Protein AF-A0A651DFU2-F1 (afdb_monomer_lite)

Radius of gyration: 32.86 Å; chains: 1; bounding box: 68×58×76 Å

pLDDT: mean 76.58, std 14.88, range [43.12, 97.56]

Structure (mmCIF, N/CA/C/O backbone):
data_AF-A0A651DFU2-F1
#
_entry.id   AF-A0A651DFU2-F1
#
loop_
_atom_site.group_PDB
_atom_site.id
_atom_site.type_symbol
_atom_site.label_atom_id
_atom_site.label_alt_id
_atom_site.label_comp_id
_atom_site.label_asym_id
_atom_site.label_entity_id
_atom_site.label_seq_id
_atom_site.pdbx_PDB_ins_code
_atom_site.Cartn_x
_atom_site.Cartn_y
_atom_site.Cartn_z
_atom_site.occupancy
_atom_site.B_iso_or_equiv
_atom_site.auth_seq_id
_atom_site.auth_comp_id
_atom_site.auth_asym_id
_atom_site.auth_atom_id
_atom_site.pdbx_PDB_model_num
ATOM 1 N N . MET A 1 1 ? 4.996 -18.794 26.434 1.00 46.44 1 MET A N 1
ATOM 2 C CA . MET A 1 1 ? 5.622 -19.303 25.197 1.00 46.44 1 MET A CA 1
ATOM 3 C C . MET A 1 1 ? 7.107 -19.010 25.258 1.00 46.44 1 MET A C 1
ATOM 5 O O . MET A 1 1 ? 7.533 -17.907 24.937 1.00 46.44 1 MET A O 1
ATOM 9 N N . THR A 1 2 ? 7.858 -19.960 25.799 1.00 44.72 2 THR A N 1
ATOM 10 C CA . THR A 1 2 ? 9.319 -20.012 25.723 1.00 44.72 2 THR A CA 1
ATOM 11 C C . THR A 1 2 ? 9.683 -20.426 24.302 1.00 44.72 2 THR A C 1
ATOM 13 O O . THR A 1 2 ? 9.166 -21.440 23.844 1.00 44.72 2 THR A O 1
ATOM 16 N N . MET A 1 3 ? 10.495 -19.633 23.597 1.00 50.22 3 MET A N 1
ATOM 17 C CA . MET A 1 3 ? 11.076 -20.053 22.317 1.00 50.22 3 MET A CA 1
ATOM 18 C C . MET A 1 3 ? 11.888 -21.324 22.579 1.00 50.22 3 MET A C 1
ATOM 20 O O . MET A 1 3 ? 12.853 -21.288 23.342 1.00 50.22 3 MET A O 1
ATOM 24 N N . ASP A 1 4 ? 11.444 -22.443 22.012 1.00 48.28 4 ASP A N 1
ATOM 25 C CA . ASP A 1 4 ? 12.241 -23.666 21.933 1.00 48.28 4 ASP A CA 1
ATOM 26 C C . ASP A 1 4 ? 13.518 -23.328 21.136 1.00 48.28 4 ASP A C 1
ATOM 28 O O . ASP A 1 4 ? 13.441 -22.498 20.220 1.00 48.28 4 ASP A O 1
ATOM 32 N N . PRO A 1 5 ? 14.705 -23.882 21.452 1.00 57.56 5 PRO A N 1
ATOM 33 C CA . PRO A 1 5 ? 15.957 -23.518 20.804 1.00 57.56 5 PRO A CA 1
ATOM 34 C C . PRO A 1 5 ? 16.058 -24.225 19.448 1.00 57.56 5 PRO A C 1
ATOM 36 O O . PRO A 1 5 ? 16.998 -24.967 19.163 1.00 57.56 5 PRO A O 1
ATOM 39 N N . SER A 1 6 ? 15.061 -24.002 18.600 1.00 65.56 6 SER A N 1
ATOM 40 C CA . SER A 1 6 ? 15.164 -24.272 17.183 1.00 65.56 6 SER A CA 1
ATOM 41 C C . SER A 1 6 ? 16.229 -23.333 16.605 1.00 65.56 6 SER A C 1
ATOM 43 O O . SER A 1 6 ? 16.250 -22.144 16.927 1.00 65.56 6 SER A O 1
ATOM 45 N N . PRO A 1 7 ? 17.133 -23.823 15.739 1.00 86.50 7 PRO A N 1
ATOM 46 C CA . PRO A 1 7 ? 18.213 -23.016 15.161 1.00 86.50 7 PRO A CA 1
ATOM 47 C C . PRO A 1 7 ? 17.717 -21.915 14.203 1.00 86.50 7 PRO A C 1
ATOM 49 O O . PRO A 1 7 ? 18.523 -21.157 13.661 1.00 86.50 7 PRO A O 1
ATOM 52 N N . HIS A 1 8 ? 16.406 -21.837 13.973 1.00 93.56 8 HIS A N 1
ATOM 53 C CA . HIS A 1 8 ? 15.733 -20.917 13.069 1.00 93.56 8 HIS A CA 1
ATOM 54 C C . HIS A 1 8 ? 14.471 -20.366 13.733 1.00 93.56 8 HIS A C 1
ATOM 56 O O . HIS A 1 8 ? 13.902 -21.004 14.620 1.00 93.56 8 HIS A O 1
ATOM 62 N N . LEU A 1 9 ? 14.033 -19.194 13.277 1.00 95.12 9 LEU A N 1
ATOM 63 C CA . LEU A 1 9 ? 12.737 -18.642 13.655 1.00 95.12 9 LEU A CA 1
ATOM 64 C C . LEU A 1 9 ? 11.616 -19.499 13.056 1.00 95.12 9 LEU A C 1
ATOM 66 O O . LEU A 1 9 ? 11.743 -20.006 11.943 1.00 95.12 9 LEU A O 1
ATOM 70 N N . GLU A 1 10 ? 10.525 -19.656 13.800 1.00 94.44 10 GLU A N 1
ATOM 71 C CA . GLU A 1 10 ? 9.305 -20.267 13.277 1.00 94.44 10 GLU A CA 1
ATOM 72 C C . GLU A 1 10 ? 8.684 -19.365 12.200 1.00 94.44 10 GLU A C 1
ATOM 74 O O . GLU A 1 10 ? 8.762 -18.136 12.293 1.00 94.44 10 GLU A O 1
ATOM 79 N N . SER A 1 11 ? 8.045 -19.971 11.194 1.00 92.81 11 SER A N 1
ATOM 80 C CA . SER A 1 11 ? 7.399 -19.243 10.090 1.00 92.81 11 SER A CA 1
ATOM 81 C C . SER A 1 11 ? 6.390 -18.211 10.599 1.00 92.81 11 SER A C 1
ATOM 83 O O . SER A 1 11 ? 6.375 -17.086 10.111 1.00 92.81 11 SER A O 1
ATOM 85 N N . ASP A 1 12 ? 5.613 -18.549 11.630 1.00 94.38 12 ASP A N 1
ATOM 86 C CA . ASP A 1 12 ? 4.613 -17.656 12.229 1.00 94.38 12 ASP A CA 1
ATOM 87 C C . ASP A 1 12 ? 5.257 -16.388 12.819 1.00 94.38 12 ASP A C 1
ATOM 89 O O . ASP A 1 12 ? 4.693 -15.299 12.749 1.00 94.38 12 ASP A O 1
ATOM 93 N N . VAL A 1 13 ? 6.478 -16.498 13.359 1.00 95.75 13 VAL A N 1
ATOM 94 C CA . VAL A 1 13 ? 7.231 -15.347 13.881 1.00 95.75 13 VAL A CA 1
ATOM 95 C C . VAL A 1 13 ? 7.755 -14.476 12.740 1.00 95.75 13 VAL A C 1
ATOM 97 O O . VAL A 1 13 ? 7.763 -13.254 12.871 1.00 95.75 13 VAL A O 1
ATOM 100 N N . LEU A 1 14 ? 8.188 -15.078 11.627 1.00 95.19 14 LEU A N 1
ATOM 101 C CA . LEU A 1 14 ? 8.609 -14.340 10.431 1.00 95.19 14 LEU A CA 1
ATOM 102 C C . LEU A 1 14 ? 7.431 -13.618 9.767 1.00 95.19 14 LEU A C 1
ATOM 104 O O . LEU A 1 14 ? 7.579 -12.464 9.373 1.00 95.19 14 LEU A O 1
ATOM 108 N N . GLN A 1 15 ? 6.264 -14.260 9.701 1.00 94.06 15 GLN A N 1
ATOM 109 C CA . GLN A 1 15 ? 5.039 -13.652 9.188 1.00 94.06 15 GLN A CA 1
ATOM 110 C C . GLN A 1 15 ? 4.581 -12.490 10.080 1.00 94.06 15 GLN A C 1
ATOM 112 O O . GLN A 1 15 ? 4.446 -11.372 9.590 1.00 94.06 15 GLN A O 1
ATOM 117 N N . ALA A 1 16 ? 4.470 -12.701 11.396 1.00 94.56 16 ALA A N 1
ATOM 118 C CA . ALA A 1 16 ? 4.101 -11.635 12.330 1.00 94.56 16 ALA A CA 1
ATOM 119 C C . ALA A 1 16 ? 5.114 -10.472 12.331 1.00 94.56 16 ALA A C 1
ATOM 121 O O . ALA A 1 16 ? 4.755 -9.321 12.584 1.00 94.56 16 ALA A O 1
ATOM 122 N N . LEU A 1 17 ? 6.398 -10.749 12.054 1.00 95.94 17 LEU A N 1
ATOM 123 C CA . LEU A 1 17 ? 7.416 -9.714 11.857 1.00 95.94 17 LEU A CA 1
ATOM 124 C C . LEU A 1 17 ? 7.174 -8.911 10.569 1.00 95.94 17 LEU A C 1
ATOM 126 O O . LEU A 1 17 ? 7.392 -7.701 10.578 1.00 95.94 17 LEU A O 1
ATOM 130 N N . ALA A 1 18 ? 6.755 -9.569 9.484 1.00 93.06 18 ALA A N 1
ATOM 131 C CA . ALA A 1 18 ? 6.432 -8.932 8.207 1.00 93.06 18 ALA A CA 1
ATOM 132 C C . ALA A 1 18 ? 5.194 -8.033 8.303 1.00 93.06 18 ALA A C 1
ATOM 134 O O . ALA A 1 18 ? 5.209 -6.921 7.784 1.00 93.06 18 ALA A O 1
ATOM 135 N N . GLU A 1 19 ? 4.168 -8.494 9.016 1.00 93.06 19 GLU A N 1
ATOM 136 C CA . GLU A 1 19 ? 2.898 -7.785 9.220 1.00 93.06 19 GLU A CA 1
ATOM 137 C C . GLU A 1 19 ? 3.003 -6.672 10.282 1.00 93.06 19 GLU A C 1
ATOM 139 O O . GLU A 1 19 ? 2.114 -5.834 10.407 1.00 93.06 19 GLU A O 1
ATOM 144 N N . GLY A 1 20 ? 4.104 -6.623 11.043 1.00 93.88 20 GLY A N 1
ATOM 145 C CA . GLY A 1 20 ? 4.311 -5.628 12.100 1.00 93.88 20 GLY A CA 1
ATOM 146 C C . GLY A 1 20 ? 3.516 -5.901 13.383 1.00 93.88 20 GLY A C 1
ATOM 147 O O . GLY A 1 20 ? 3.350 -5.002 14.205 1.00 93.88 20 GLY A O 1
ATOM 148 N N . GLU A 1 21 ? 3.051 -7.136 13.584 1.00 96.25 21 GLU A N 1
ATOM 149 C CA . GLU A 1 21 ? 2.216 -7.542 14.725 1.00 96.25 21 GLU A CA 1
ATOM 150 C C . GLU A 1 21 ? 3.029 -7.983 15.957 1.00 96.25 21 GLU A C 1
ATOM 152 O O . GLU A 1 21 ? 2.488 -8.204 17.046 1.00 96.25 21 GLU A O 1
ATOM 157 N N . LEU A 1 22 ? 4.354 -8.113 15.825 1.00 95.44 22 LEU A N 1
ATOM 158 C CA . LEU A 1 22 ? 5.214 -8.473 16.951 1.00 95.44 22 LEU A CA 1
ATOM 159 C C . LEU A 1 22 ? 5.322 -7.343 17.983 1.00 95.44 22 LEU A C 1
ATOM 161 O O . LEU A 1 22 ? 5.475 -6.166 17.667 1.00 95.44 22 LEU A O 1
ATOM 165 N N . SER A 1 23 ? 5.363 -7.720 19.265 1.00 96.00 23 SER A N 1
ATOM 166 C CA . SER A 1 23 ? 5.747 -6.780 20.319 1.00 96.00 23 SER A CA 1
ATOM 167 C C . SER A 1 23 ? 7.181 -6.284 20.100 1.00 96.00 23 SER A C 1
ATOM 169 O O . SER A 1 23 ? 8.043 -7.043 19.655 1.00 96.00 23 SER A O 1
ATOM 171 N N . ARG A 1 24 ? 7.472 -5.034 20.490 1.00 95.75 24 ARG A N 1
ATOM 172 C CA . ARG A 1 24 ? 8.788 -4.391 20.276 1.00 95.75 24 ARG A CA 1
ATOM 173 C C . ARG A 1 24 ? 9.981 -5.243 20.716 1.00 95.75 24 ARG A C 1
ATOM 175 O O . ARG A 1 24 ? 11.024 -5.235 20.070 1.00 95.75 24 ARG A O 1
ATOM 182 N N . GLU A 1 25 ? 9.838 -5.975 21.820 1.00 95.94 25 GLU A N 1
ATOM 183 C CA . GLU A 1 25 ? 10.911 -6.840 22.318 1.00 95.94 25 GLU A CA 1
ATOM 184 C C . GLU A 1 25 ? 11.111 -8.085 21.443 1.00 95.94 25 GLU A C 1
ATOM 186 O O . GLU A 1 25 ? 12.246 -8.450 21.139 1.00 95.94 25 GLU A O 1
ATOM 191 N N . ARG A 1 26 ? 10.025 -8.709 20.973 1.00 95.12 26 ARG A N 1
ATOM 192 C CA . ARG A 1 26 ? 10.099 -9.854 20.055 1.00 95.12 26 ARG A CA 1
ATOM 193 C C . ARG A 1 26 ? 10.625 -9.453 18.684 1.00 95.12 26 ARG A C 1
ATOM 195 O O . ARG A 1 26 ? 11.458 -10.162 18.132 1.00 95.12 26 ARG A O 1
ATOM 202 N N . GLU A 1 27 ? 10.192 -8.307 18.174 1.00 97.56 27 GLU A N 1
ATOM 203 C CA . GLU A 1 27 ? 10.682 -7.723 16.924 1.00 97.56 27 GLU A CA 1
ATOM 204 C C . GLU A 1 27 ? 12.201 -7.490 16.977 1.00 97.56 27 GLU A C 1
ATOM 206 O O . GLU A 1 27 ? 12.927 -7.886 16.064 1.00 97.56 27 GLU A O 1
ATOM 211 N N . ARG A 1 28 ? 12.707 -6.911 18.078 1.00 97.56 28 ARG A N 1
ATOM 212 C CA . ARG A 1 28 ? 14.144 -6.680 18.296 1.00 97.56 28 ARG A CA 1
ATOM 213 C C . ARG A 1 28 ? 14.945 -7.983 18.283 1.00 97.56 28 ARG A C 1
ATOM 215 O O . ARG A 1 28 ? 15.991 -8.041 17.640 1.00 97.56 28 ARG A O 1
ATOM 222 N N . LEU A 1 29 ? 14.463 -9.016 18.976 1.00 95.94 29 LEU A N 1
ATOM 223 C CA . LEU A 1 29 ? 15.116 -10.328 19.021 1.00 95.94 29 LEU A CA 1
ATOM 224 C C . LEU A 1 29 ? 15.089 -11.032 17.659 1.00 95.94 29 LEU A C 1
ATOM 226 O O . LEU A 1 29 ? 16.108 -11.573 17.232 1.00 95.94 29 LEU A O 1
ATOM 230 N N . ALA A 1 30 ? 13.957 -10.985 16.954 1.00 96.56 30 ALA A N 1
ATOM 231 C CA . ALA A 1 30 ? 13.830 -11.564 15.622 1.00 96.56 30 ALA A CA 1
ATOM 232 C C . ALA A 1 30 ? 14.775 -10.876 14.623 1.00 96.56 30 ALA A C 1
ATOM 234 O O . ALA A 1 30 ? 15.496 -11.559 13.899 1.00 96.56 30 ALA A O 1
ATOM 235 N N . ARG A 1 31 ? 14.859 -9.537 14.639 1.00 97.38 31 ARG A N 1
ATOM 236 C CA . ARG A 1 31 ? 15.811 -8.783 13.804 1.00 97.38 31 ARG A CA 1
ATOM 237 C C . ARG A 1 31 ? 17.266 -9.126 14.112 1.00 97.38 31 ARG A C 1
ATOM 239 O O . ARG A 1 31 ? 18.016 -9.388 13.179 1.00 97.38 31 ARG A O 1
ATOM 246 N N . ALA A 1 32 ? 17.639 -9.211 15.391 1.00 96.81 32 ALA A N 1
ATOM 247 C CA . ALA A 1 32 ? 18.988 -9.625 15.780 1.00 96.81 32 ALA A CA 1
ATOM 248 C C . ALA A 1 32 ? 19.333 -11.028 15.243 1.00 96.81 32 ALA A C 1
ATOM 250 O O . ALA A 1 32 ? 20.426 -11.246 14.732 1.00 96.81 32 ALA A O 1
ATOM 251 N N . HIS A 1 33 ? 18.381 -11.966 15.270 1.00 96.19 33 HIS A N 1
ATOM 252 C CA . HIS A 1 33 ? 18.579 -13.284 14.666 1.00 96.19 33 HIS A CA 1
ATOM 253 C C . HIS A 1 33 ? 18.709 -13.222 13.133 1.00 96.19 33 HIS A C 1
ATOM 255 O O . HIS A 1 33 ? 19.539 -13.929 12.559 1.00 96.19 33 HIS A O 1
ATOM 261 N N . LEU A 1 34 ? 17.920 -12.387 12.445 1.00 96.75 34 LEU A N 1
ATOM 262 C CA . LEU A 1 34 ? 18.015 -12.210 10.987 1.00 96.75 34 LEU A CA 1
ATOM 263 C C . LEU A 1 34 ? 19.385 -11.670 10.549 1.00 96.75 34 LEU A C 1
ATOM 265 O O . LEU A 1 34 ? 19.864 -12.039 9.469 1.00 96.75 34 LEU A O 1
ATOM 269 N N . ASP A 1 35 ? 20.035 -10.859 11.387 1.00 97.25 35 ASP A N 1
ATOM 270 C CA . ASP A 1 35 ? 21.388 -10.341 11.152 1.00 97.25 35 ASP A CA 1
ATOM 271 C C . ASP A 1 35 ? 22.463 -11.439 11.177 1.00 97.25 35 ASP A C 1
ATOM 273 O O . ASP A 1 35 ? 23.466 -11.329 10.465 1.00 97.25 35 ASP A O 1
ATOM 277 N N . GLU A 1 36 ? 22.217 -12.540 11.887 1.00 96.62 36 GLU A N 1
ATOM 278 C CA . GLU A 1 36 ? 23.150 -13.665 12.024 1.00 96.62 36 GLU A CA 1
ATOM 279 C C . GLU A 1 36 ? 22.786 -14.864 11.128 1.00 96.62 36 GLU A C 1
ATOM 281 O O . GLU A 1 36 ? 23.667 -15.586 10.658 1.00 96.62 36 GLU A O 1
ATOM 286 N N . CYS A 1 37 ? 21.497 -15.076 10.834 1.00 97.12 37 CYS A N 1
ATOM 287 C CA . CYS A 1 37 ? 21.015 -16.257 10.118 1.00 97.12 37 CYS A CA 1
ATOM 288 C C . CYS A 1 37 ? 20.616 -15.959 8.661 1.00 97.12 37 CYS A C 1
ATOM 290 O O . CYS A 1 37 ? 19.536 -15.435 8.376 1.00 97.12 37 CYS A O 1
ATOM 292 N N . ALA A 1 38 ? 21.456 -16.375 7.705 1.00 94.62 38 ALA A N 1
ATOM 293 C CA . ALA A 1 38 ? 21.209 -16.176 6.271 1.00 94.62 38 ALA A CA 1
ATOM 294 C C . ALA A 1 38 ? 19.927 -16.864 5.756 1.00 94.62 38 ALA A C 1
ATOM 296 O O . ALA A 1 38 ? 19.246 -16.319 4.889 1.00 94.62 38 ALA A O 1
ATOM 297 N N . ARG A 1 39 ? 19.569 -18.036 6.303 1.00 94.69 39 ARG A N 1
ATOM 298 C CA . ARG A 1 39 ? 18.362 -18.781 5.905 1.00 94.69 39 ARG A CA 1
ATOM 299 C C . ARG A 1 39 ? 17.087 -18.028 6.288 1.00 94.69 39 ARG A C 1
ATOM 301 O O . ARG A 1 39 ? 16.275 -17.742 5.412 1.00 94.69 39 ARG A O 1
ATOM 308 N N . CYS A 1 40 ? 16.954 -17.644 7.558 1.00 97.19 40 CYS A N 1
ATOM 309 C CA . CYS A 1 40 ? 15.806 -16.867 8.032 1.00 97.19 40 CYS A CA 1
ATOM 310 C C . CYS A 1 40 ? 15.692 -15.532 7.278 1.00 97.19 40 CYS A C 1
ATOM 312 O O . CYS A 1 40 ? 14.593 -15.091 6.963 1.00 97.19 40 CYS A O 1
ATOM 314 N N . ARG A 1 41 ? 16.826 -14.920 6.903 1.00 97.31 41 ARG A N 1
ATOM 315 C CA . ARG A 1 41 ? 16.846 -13.710 6.069 1.00 97.31 41 ARG A CA 1
ATOM 316 C C . ARG A 1 41 ? 16.292 -13.940 4.665 1.00 97.31 41 ARG A C 1
ATOM 318 O O . ARG A 1 41 ? 15.521 -13.112 4.194 1.00 97.31 41 ARG A O 1
ATOM 325 N N . SER A 1 42 ? 16.661 -15.038 4.003 1.00 93.75 42 SER A N 1
ATOM 326 C CA . SER A 1 42 ? 16.097 -15.370 2.686 1.00 93.75 42 SER A CA 1
ATOM 327 C C . SER A 1 42 ? 14.595 -15.648 2.747 1.00 93.75 42 SER A C 1
ATOM 329 O O . SER A 1 42 ? 13.860 -15.236 1.858 1.00 93.75 42 SER A O 1
ATOM 331 N N . GLU A 1 43 ? 14.131 -16.287 3.820 1.00 96.38 43 GLU A N 1
ATOM 332 C CA . GLU A 1 43 ? 12.709 -16.555 4.034 1.00 96.38 43 GLU A CA 1
ATOM 333 C C . GLU A 1 43 ? 11.931 -15.256 4.280 1.00 96.38 43 GLU A C 1
ATOM 335 O O . GLU A 1 43 ? 10.926 -15.005 3.622 1.00 96.38 43 GLU A O 1
ATOM 340 N N . MET A 1 44 ? 12.467 -14.364 5.119 1.00 96.88 44 MET A N 1
ATOM 341 C CA . MET A 1 44 ? 11.921 -13.024 5.346 1.00 96.88 44 MET A CA 1
ATOM 342 C C . MET A 1 44 ? 11.853 -12.183 4.060 1.00 96.88 44 MET A C 1
ATOM 344 O O . MET A 1 44 ? 10.881 -11.467 3.838 1.00 96.88 44 MET A O 1
ATOM 348 N N . GLN A 1 45 ? 12.865 -12.273 3.189 1.00 93.12 45 GLN A N 1
ATOM 349 C CA . GLN A 1 45 ? 12.839 -11.623 1.872 1.00 93.12 45 GLN A CA 1
ATOM 350 C C . GLN A 1 45 ? 11.745 -12.199 0.965 1.00 93.12 45 GLN A C 1
ATOM 352 O O . GLN A 1 45 ? 11.132 -11.445 0.214 1.00 93.12 45 GLN A O 1
ATOM 357 N N . GLY A 1 46 ? 11.484 -13.507 1.047 1.00 89.38 46 GLY A N 1
ATOM 358 C CA . GLY A 1 46 ? 10.373 -14.153 0.348 1.00 89.38 46 GLY A CA 1
ATOM 359 C C . GLY A 1 46 ? 9.017 -13.614 0.802 1.00 89.38 46 GLY A C 1
ATOM 360 O O . GLY A 1 46 ? 8.206 -13.235 -0.040 1.00 89.38 46 GLY A O 1
ATOM 361 N N . TRP A 1 47 ? 8.807 -13.493 2.116 1.00 90.56 47 TRP A N 1
ATOM 362 C CA . TRP A 1 47 ? 7.607 -12.865 2.677 1.00 90.56 47 TRP A CA 1
ATOM 363 C C . TRP A 1 47 ? 7.465 -11.404 2.244 1.00 90.56 47 TRP A C 1
ATOM 365 O O . TRP A 1 47 ? 6.403 -11.011 1.776 1.00 90.56 47 TRP A O 1
ATOM 375 N N . ALA A 1 48 ? 8.538 -10.611 2.326 1.00 88.50 48 ALA A N 1
ATOM 376 C CA . ALA A 1 48 ? 8.517 -9.210 1.902 1.00 88.50 48 ALA A CA 1
ATOM 377 C C . ALA A 1 48 ? 8.153 -9.047 0.414 1.00 88.50 48 ALA A C 1
ATOM 379 O O . ALA A 1 48 ? 7.392 -8.147 0.067 1.00 88.50 48 ALA A O 1
AT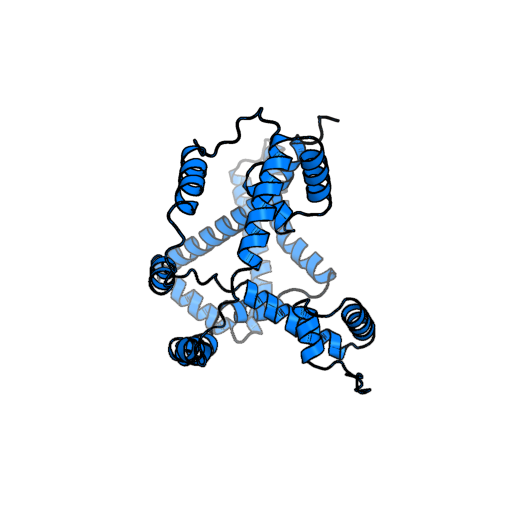OM 380 N N . LEU A 1 49 ? 8.659 -9.930 -0.456 1.00 89.12 49 LEU A N 1
ATOM 381 C CA . LEU A 1 49 ? 8.294 -9.940 -1.873 1.00 89.12 49 LEU A CA 1
ATOM 382 C C . LEU A 1 49 ? 6.812 -10.289 -2.066 1.00 89.12 49 LEU A C 1
ATOM 384 O O . LEU A 1 49 ? 6.117 -9.570 -2.777 1.00 89.12 49 LEU A O 1
ATOM 388 N N . LEU A 1 50 ? 6.319 -11.338 -1.399 1.00 89.81 50 LEU A N 1
ATOM 389 C CA . LEU A 1 50 ? 4.908 -11.727 -1.462 1.00 89.81 50 LEU A CA 1
ATOM 390 C C . LEU A 1 50 ? 3.990 -10.568 -1.052 1.00 89.81 50 LEU A C 1
ATOM 392 O O . LEU A 1 50 ? 3.048 -10.258 -1.772 1.00 89.81 50 LEU A O 1
ATOM 396 N N . PHE A 1 51 ? 4.274 -9.903 0.071 1.00 86.56 51 PHE A N 1
ATOM 397 C CA . PHE A 1 51 ? 3.475 -8.760 0.517 1.00 86.56 51 PHE A CA 1
ATOM 398 C C . PHE A 1 51 ? 3.534 -7.590 -0.469 1.00 86.56 51 PHE A C 1
ATOM 400 O O . PHE A 1 51 ? 2.496 -6.998 -0.743 1.00 86.56 51 PHE A O 1
ATOM 407 N N . SER A 1 52 ? 4.692 -7.314 -1.081 1.00 85.12 52 SER A N 1
ATOM 408 C CA . SER A 1 52 ? 4.775 -6.291 -2.132 1.00 85.12 52 SER A CA 1
ATOM 409 C C . SER A 1 52 ? 3.936 -6.636 -3.369 1.00 85.12 52 SER A C 1
ATOM 411 O O . SER A 1 52 ? 3.281 -5.762 -3.924 1.00 85.12 52 SER A O 1
ATOM 413 N N . GLU A 1 53 ? 3.880 -7.912 -3.767 1.00 88.50 53 GLU A N 1
ATOM 414 C CA . GLU A 1 53 ? 3.024 -8.358 -4.875 1.00 88.50 53 GLU A CA 1
ATOM 415 C C . GLU A 1 53 ? 1.534 -8.284 -4.506 1.00 88.50 53 GLU A C 1
ATOM 417 O O . GLU A 1 53 ? 0.704 -7.953 -5.352 1.00 88.50 53 GLU A O 1
ATOM 422 N N . LEU A 1 54 ? 1.185 -8.553 -3.243 1.00 88.06 54 LEU A N 1
ATOM 423 C CA . LEU A 1 54 ? -0.180 -8.398 -2.737 1.00 88.06 54 LEU A CA 1
ATOM 424 C C . LEU A 1 54 ? -0.615 -6.926 -2.689 1.00 88.06 54 LEU A C 1
ATOM 426 O O . LEU A 1 54 ? -1.760 -6.640 -3.025 1.00 88.06 54 LEU A O 1
ATOM 430 N N . GLU A 1 55 ? 0.274 -6.002 -2.320 1.00 84.06 55 GLU A N 1
ATOM 431 C CA . GLU A 1 55 ? 0.017 -4.552 -2.369 1.00 84.06 55 GLU A CA 1
ATOM 432 C C . GLU A 1 55 ? -0.154 -4.031 -3.806 1.00 84.06 55 GLU A C 1
ATOM 434 O O . GLU A 1 55 ? -0.869 -3.056 -4.033 1.00 84.06 55 GLU A O 1
ATOM 439 N N . GLU A 1 56 ? 0.471 -4.683 -4.792 1.00 82.19 56 GLU A N 1
ATOM 440 C CA . GLU A 1 56 ? 0.298 -4.362 -6.215 1.00 82.19 56 GLU A CA 1
ATOM 441 C C . GLU A 1 56 ? -1.016 -4.897 -6.809 1.00 82.19 56 GLU A C 1
ATOM 443 O O . GLU A 1 56 ? -1.408 -4.480 -7.909 1.00 82.19 56 GLU A O 1
ATOM 448 N N . LEU A 1 57 ? -1.719 -5.805 -6.117 1.00 87.31 57 LEU A N 1
ATOM 449 C CA . LEU A 1 57 ? -3.017 -6.283 -6.584 1.00 87.31 57 LEU A CA 1
ATOM 450 C C . LEU A 1 57 ? -3.993 -5.112 -6.680 1.00 87.31 57 LEU A C 1
ATOM 452 O O . LEU A 1 57 ? -4.123 -4.287 -5.781 1.00 87.31 57 LEU A O 1
ATOM 456 N N . GLN A 1 58 ? -4.709 -5.050 -7.803 1.00 77.50 58 GLN A N 1
ATOM 457 C CA . GLN A 1 58 ? -5.690 -4.003 -8.040 1.00 77.50 58 GLN A CA 1
ATOM 458 C C . GLN A 1 58 ? -6.724 -3.989 -6.910 1.00 77.50 58 GLN A C 1
ATOM 460 O O . GLN A 1 58 ? -7.428 -4.983 -6.717 1.00 77.50 58 GLN A O 1
ATOM 465 N N . ASP A 1 59 ? -6.848 -2.844 -6.231 1.00 74.69 59 ASP A N 1
ATOM 466 C CA . ASP A 1 59 ? -7.881 -2.610 -5.225 1.00 74.69 59 ASP A CA 1
ATOM 467 C C . ASP A 1 59 ? -9.239 -3.060 -5.765 1.00 74.69 59 ASP A C 1
ATOM 469 O O . ASP A 1 59 ? -9.810 -2.459 -6.689 1.00 74.69 59 ASP A O 1
ATOM 473 N N . LEU A 1 60 ? -9.768 -4.135 -5.180 1.00 72.56 60 LEU A N 1
ATOM 474 C CA . LEU A 1 60 ? -11.105 -4.614 -5.482 1.00 72.56 60 LEU A CA 1
ATOM 475 C C . LEU A 1 60 ? -12.094 -3.601 -4.917 1.00 72.56 60 LEU A C 1
ATOM 477 O O . LEU A 1 60 ? -12.531 -3.689 -3.770 1.00 72.56 60 LEU A O 1
ATOM 481 N N . ARG A 1 61 ? -12.455 -2.613 -5.738 1.00 67.56 61 ARG A N 1
ATOM 482 C CA . ARG A 1 61 ? -13.506 -1.665 -5.387 1.00 67.56 61 ARG A CA 1
ATOM 483 C C . ARG A 1 61 ? -14.822 -2.428 -5.250 1.00 67.56 61 ARG A C 1
ATOM 485 O O . ARG A 1 61 ? -15.266 -3.037 -6.230 1.00 67.56 61 ARG A O 1
ATOM 492 N N . PRO A 1 62 ? -15.473 -2.396 -4.076 1.00 79.44 62 PRO A N 1
ATOM 493 C CA . PRO A 1 62 ? -16.797 -2.973 -3.949 1.00 79.44 62 PRO A CA 1
ATOM 494 C C . PRO A 1 62 ? -17.761 -2.266 -4.912 1.00 79.44 62 PRO A C 1
ATOM 496 O O . PRO A 1 62 ? -17.573 -1.100 -5.267 1.00 79.44 62 PRO A O 1
ATOM 499 N N . SER A 1 63 ? -18.805 -2.975 -5.354 1.00 82.19 63 SER A N 1
ATOM 500 C CA . SER A 1 63 ? -19.848 -2.382 -6.202 1.00 82.19 63 SER A CA 1
ATOM 501 C C . SER A 1 63 ? -20.448 -1.142 -5.533 1.00 82.19 63 SER A C 1
ATOM 503 O O . SER A 1 63 ? -20.570 -1.129 -4.307 1.00 82.19 63 SER A O 1
ATOM 505 N N . SER A 1 64 ? -20.917 -0.163 -6.314 1.00 79.81 64 SER A N 1
ATOM 506 C CA . SER A 1 64 ? -21.589 1.049 -5.802 1.00 79.81 64 SER A CA 1
ATOM 507 C C . SER A 1 64 ? -22.685 0.751 -4.776 1.00 79.81 64 SER A C 1
ATOM 509 O O . SER A 1 64 ? -22.876 1.502 -3.826 1.00 79.81 64 SER A O 1
ATOM 511 N N . ASP A 1 65 ? -23.356 -0.389 -4.931 1.00 84.81 65 ASP A N 1
ATOM 512 C CA . ASP A 1 65 ? -24.504 -0.773 -4.111 1.00 84.81 65 ASP A CA 1
ATOM 513 C C . ASP A 1 65 ? -24.107 -1.584 -2.869 1.00 84.81 65 ASP A C 1
ATOM 515 O O . ASP A 1 65 ? -24.967 -1.972 -2.079 1.00 84.81 65 ASP A O 1
ATOM 519 N N . PHE A 1 66 ? -22.817 -1.885 -2.693 1.00 84.19 66 PHE A N 1
ATOM 520 C CA . PHE A 1 66 ? -22.332 -2.712 -1.589 1.00 84.19 66 PHE A CA 1
ATOM 521 C C . PHE A 1 66 ? -22.638 -2.059 -0.244 1.00 84.19 66 PHE A C 1
ATOM 523 O O . PHE A 1 66 ? -23.224 -2.703 0.620 1.00 84.19 66 PHE A O 1
ATOM 530 N N . SER A 1 67 ? -22.319 -0.769 -0.100 1.00 80.56 67 SER A N 1
ATOM 531 C CA . SER A 1 67 ? -22.593 -0.021 1.130 1.00 80.56 67 SER A CA 1
ATOM 532 C C . SER A 1 67 ? -24.092 0.013 1.434 1.00 80.56 67 SER A C 1
ATOM 534 O O . SER A 1 67 ? -24.493 -0.357 2.531 1.00 80.56 67 SER A O 1
ATOM 536 N N . ALA A 1 68 ? -24.935 0.331 0.446 1.00 74.50 68 ALA A N 1
ATOM 537 C CA . ALA A 1 68 ? -26.388 0.337 0.621 1.00 74.50 68 ALA A CA 1
ATOM 538 C C . ALA A 1 68 ? -26.927 -1.037 1.056 1.00 74.50 68 ALA A C 1
ATOM 540 O O . ALA A 1 68 ? -27.779 -1.126 1.937 1.00 74.50 68 ALA A O 1
ATOM 541 N N . ARG A 1 69 ? -26.392 -2.121 0.483 1.00 84.44 69 ARG A N 1
ATOM 542 C CA . ARG A 1 69 ? -26.779 -3.493 0.826 1.00 84.44 69 ARG A CA 1
ATOM 543 C C . ARG A 1 69 ? -26.331 -3.893 2.230 1.00 84.44 69 ARG A C 1
ATOM 545 O O . ARG A 1 69 ? -27.123 -4.487 2.953 1.00 84.44 69 ARG A O 1
ATOM 552 N N . VAL A 1 70 ? -25.101 -3.560 2.622 1.00 83.75 70 VAL A N 1
ATOM 553 C CA . VAL A 1 70 ? -24.599 -3.809 3.982 1.00 83.75 70 VAL A CA 1
ATOM 554 C C . VAL A 1 70 ? -25.428 -3.019 4.992 1.00 83.75 70 VAL A C 1
ATOM 556 O O . VAL A 1 70 ? -25.966 -3.611 5.921 1.00 83.75 70 VAL A O 1
ATOM 559 N N . MET A 1 71 ? -25.635 -1.721 4.751 1.00 76.88 71 MET A N 1
ATOM 560 C CA . MET A 1 71 ? -26.414 -0.854 5.639 1.00 76.88 71 MET A CA 1
ATOM 561 C C . MET A 1 71 ? -27.890 -1.257 5.723 1.00 76.88 71 MET A C 1
ATOM 563 O O . MET A 1 71 ? -28.493 -1.088 6.773 1.00 76.88 71 MET A O 1
ATOM 567 N N . SER A 1 72 ? -28.469 -1.849 4.672 1.00 81.69 72 SER A N 1
ATOM 568 C CA . SER A 1 72 ? -29.851 -2.355 4.721 1.00 81.69 72 SER A CA 1
ATOM 569 C C . SER A 1 72 ? -30.051 -3.545 5.667 1.00 81.69 72 SER A C 1
ATOM 571 O O . SER A 1 72 ? -31.177 -3.800 6.080 1.00 81.69 72 SER A O 1
ATOM 573 N N . GLY A 1 73 ? -28.978 -4.277 5.992 1.00 73.19 73 GLY A N 1
ATOM 574 C CA . GLY A 1 73 ? -29.009 -5.392 6.942 1.00 73.19 73 GLY A CA 1
ATOM 575 C C . GLY A 1 73 ? -28.626 -5.001 8.369 1.00 73.19 73 GLY A C 1
ATOM 576 O O . GLY A 1 73 ? -28.760 -5.822 9.272 1.00 73.19 73 GLY A O 1
ATOM 577 N N . VAL A 1 74 ? -28.145 -3.772 8.581 1.00 75.19 74 VAL A N 1
ATOM 578 C CA . VAL A 1 74 ? -27.893 -3.242 9.920 1.00 75.19 74 VAL A CA 1
ATOM 579 C C . VAL A 1 74 ? -29.217 -2.690 10.436 1.00 75.19 74 VAL A C 1
ATOM 581 O O . VAL A 1 74 ? -29.614 -1.576 10.096 1.00 75.19 74 VAL A O 1
ATOM 584 N N . GLU A 1 75 ? -29.923 -3.477 11.246 1.00 56.53 75 GLU A N 1
ATOM 585 C CA . GLU A 1 75 ? -31.029 -2.961 12.053 1.00 56.53 75 GLU A CA 1
ATOM 586 C C . GLU A 1 75 ? -30.445 -1.998 13.090 1.00 56.53 75 GLU A C 1
ATOM 588 O O . GLU A 1 75 ? -30.012 -2.386 14.173 1.00 56.53 75 GLU A O 1
ATOM 593 N N . VAL A 1 76 ? -30.373 -0.717 12.726 1.00 57.88 76 VAL A N 1
ATOM 594 C CA . VAL A 1 76 ? -30.058 0.344 13.677 1.00 57.88 76 VAL A CA 1
ATOM 595 C C . VAL A 1 76 ? -31.285 0.491 14.563 1.00 57.88 76 VAL A C 1
ATOM 597 O O . VAL A 1 76 ? -32.288 1.082 14.159 1.00 57.88 76 VAL A O 1
ATOM 600 N N . GLU A 1 77 ? -31.218 -0.089 15.757 1.00 49.19 77 GLU A N 1
ATOM 601 C CA . GLU A 1 77 ? -32.208 0.119 16.805 1.00 49.19 77 GLU A CA 1
ATOM 602 C C . GLU A 1 77 ? -32.384 1.634 16.966 1.00 49.19 77 GLU A C 1
ATOM 604 O O . GLU A 1 77 ? -31.416 2.355 17.226 1.00 49.19 77 GLU A O 1
ATOM 609 N N . ALA A 1 78 ? -33.585 2.128 16.645 1.00 48.03 78 ALA A N 1
ATOM 610 C CA . ALA A 1 78 ? -33.838 3.544 16.422 1.00 48.03 78 ALA A CA 1
ATOM 611 C C . ALA A 1 78 ? -33.435 4.348 17.661 1.00 48.03 78 ALA A C 1
ATOM 613 O O . ALA A 1 78 ? -34.160 4.414 18.656 1.00 48.03 78 ALA A O 1
ATOM 614 N N . SER A 1 79 ? -32.254 4.956 17.596 1.00 47.12 79 SER A N 1
ATOM 615 C CA . SER A 1 79 ? -31.747 5.800 18.659 1.00 47.12 79 SER A CA 1
ATOM 616 C C . SER A 1 79 ? -32.666 7.013 18.782 1.00 47.12 79 SER A C 1
ATOM 618 O O . SER A 1 79 ? -33.075 7.644 17.808 1.00 47.12 79 SER A O 1
ATOM 620 N N . THR A 1 80 ? -33.052 7.275 20.022 1.00 47.06 80 THR A N 1
ATOM 621 C CA . THR A 1 80 ? -34.062 8.230 20.471 1.00 47.06 80 THR A CA 1
ATOM 622 C C . THR A 1 80 ? -34.004 9.562 19.696 1.00 47.06 80 THR A C 1
ATOM 624 O O . THR A 1 80 ? -32.921 10.141 19.575 1.00 47.06 80 THR A O 1
ATOM 627 N N . PRO A 1 81 ? -35.141 10.138 19.245 1.00 48.62 81 PRO A N 1
ATOM 628 C CA . PRO A 1 81 ? -35.198 11.325 18.367 1.00 48.62 81 PRO A CA 1
ATOM 629 C C . PRO A 1 81 ? -34.623 12.632 18.957 1.00 48.62 81 PRO A C 1
ATOM 631 O O . PRO A 1 81 ? -34.660 13.681 18.314 1.00 48.62 81 PRO A O 1
ATOM 634 N N . ALA A 1 82 ? -34.071 12.602 20.172 1.00 53.16 82 ALA A N 1
ATOM 635 C CA . ALA A 1 82 ? -33.263 13.693 20.710 1.00 53.16 82 ALA A CA 1
ATOM 636 C C . ALA A 1 82 ? -31.853 13.744 20.080 1.00 53.16 82 ALA A C 1
ATOM 638 O O . ALA A 1 82 ? -31.282 14.829 19.963 1.00 53.16 82 ALA A O 1
ATOM 639 N N . ARG A 1 83 ? -31.318 12.597 19.627 1.00 53.44 83 ARG A N 1
ATOM 640 C CA . ARG A 1 83 ? -29.952 12.446 19.095 1.00 53.44 83 ARG A CA 1
ATOM 641 C C . ARG A 1 83 ? -29.843 12.770 17.593 1.00 53.44 83 ARG A C 1
ATOM 643 O O . ARG A 1 83 ? -28.744 12.969 17.112 1.00 53.44 83 ARG A O 1
ATOM 650 N N . SER A 1 84 ? -30.937 12.904 16.839 1.00 52.44 84 SER A N 1
ATOM 651 C CA . SER A 1 84 ? -30.861 13.322 15.422 1.00 52.44 84 SER A CA 1
ATOM 652 C C . SER A 1 84 ? -30.732 14.840 15.244 1.00 52.44 84 SER A C 1
ATOM 654 O O . SER A 1 84 ? -30.088 15.309 14.311 1.00 52.44 84 SER A O 1
ATOM 656 N N . ARG A 1 85 ? -31.252 15.632 16.194 1.00 57.81 85 ARG A N 1
ATOM 657 C CA . ARG A 1 85 ? -31.247 17.105 16.106 1.00 57.81 85 ARG A CA 1
ATOM 658 C C . ARG A 1 85 ? -29.855 17.739 16.163 1.00 57.81 85 ARG A C 1
ATOM 660 O O . ARG A 1 85 ? -29.715 18.890 15.754 1.00 57.81 85 ARG A O 1
ATOM 667 N N . TRP A 1 86 ? -28.849 17.055 16.713 1.00 64.38 86 TRP A N 1
ATOM 668 C CA . TRP A 1 86 ? -27.479 17.579 16.732 1.00 64.38 86 TRP A CA 1
ATOM 669 C C . TRP A 1 86 ? -26.739 17.271 15.427 1.00 64.38 86 TRP A C 1
ATOM 671 O O . TRP A 1 86 ? -26.071 18.165 14.924 1.00 64.38 86 TRP A O 1
ATOM 681 N N . ILE A 1 87 ? -26.937 16.083 14.838 1.00 62.56 87 ILE A N 1
ATOM 682 C CA . ILE A 1 87 ? -26.377 15.711 13.527 1.00 62.56 87 ILE A CA 1
ATOM 683 C C . ILE A 1 87 ? -26.941 16.628 12.436 1.00 62.56 87 ILE A C 1
ATOM 685 O O . ILE A 1 87 ? -26.175 17.174 11.644 1.00 62.56 87 ILE A O 1
ATOM 689 N N . ASP A 1 88 ? -28.252 16.889 12.462 1.00 57.97 88 ASP A N 1
ATOM 690 C CA . ASP A 1 88 ? -28.900 17.824 11.535 1.00 57.97 88 ASP A CA 1
ATOM 691 C C . ASP A 1 88 ? -28.340 19.251 11.686 1.00 57.97 88 ASP A C 1
ATOM 693 O O . ASP A 1 88 ? -28.026 19.900 10.691 1.00 57.97 88 ASP A O 1
ATOM 697 N N . ARG A 1 89 ? -28.091 19.723 12.920 1.00 63.88 89 ARG A N 1
ATOM 698 C CA . ARG A 1 89 ? -27.421 21.019 13.155 1.00 63.88 89 ARG A CA 1
ATOM 699 C C . ARG A 1 89 ? -25.972 21.050 12.691 1.00 63.88 89 ARG A C 1
ATOM 701 O O . ARG A 1 89 ? -25.495 22.125 12.340 1.00 63.88 89 ARG A O 1
ATOM 708 N N . LEU A 1 90 ? -25.259 19.929 12.767 1.00 61.47 90 LEU A N 1
ATOM 709 C CA . LEU A 1 90 ? -23.857 19.839 12.367 1.00 61.47 90 LEU A CA 1
ATOM 710 C C . LEU A 1 90 ? -23.754 19.860 10.840 1.00 61.47 90 LEU A C 1
ATOM 712 O O . LEU A 1 90 ? -22.948 20.615 10.308 1.00 61.47 90 LEU A O 1
ATOM 716 N N . LEU A 1 91 ? -24.648 19.150 10.143 1.00 58.56 91 LEU A N 1
ATOM 717 C CA . LEU A 1 91 ? -24.750 19.148 8.680 1.00 58.56 91 LEU A CA 1
ATOM 718 C C . LEU A 1 91 ? -25.271 20.480 8.110 1.00 58.56 91 LEU A C 1
ATOM 720 O O . LEU A 1 91 ? -24.739 20.951 7.106 1.00 58.56 91 LEU A O 1
ATOM 724 N N . GLU A 1 92 ? -26.225 21.148 8.768 1.00 52.47 92 GLU A N 1
ATOM 725 C CA . GLU A 1 92 ? -26.678 22.501 8.385 1.00 52.47 92 GLU A CA 1
ATOM 726 C C . GLU A 1 92 ? -25.582 23.573 8.547 1.00 52.47 92 GLU A C 1
ATOM 728 O O . GLU A 1 92 ? -25.647 24.632 7.919 1.00 52.47 92 GLU A O 1
ATOM 733 N N . ARG A 1 93 ? -24.546 23.304 9.356 1.00 54.25 93 ARG A N 1
ATOM 734 C CA . ARG A 1 93 ? -23.410 24.209 9.597 1.00 54.25 93 ARG A CA 1
ATOM 735 C C . ARG A 1 93 ? -22.190 23.941 8.720 1.00 54.25 93 ARG A C 1
ATOM 737 O O . ARG A 1 93 ? -21.171 24.593 8.939 1.00 54.25 93 ARG A O 1
ATOM 744 N N . VAL A 1 94 ? -22.283 23.057 7.722 1.00 49.00 94 VAL A N 1
ATOM 745 C CA . VAL A 1 94 ? -21.217 22.841 6.728 1.00 49.00 94 VAL A CA 1
ATOM 746 C C . VAL A 1 94 ? -21.566 23.533 5.401 1.00 49.00 94 VAL A C 1
ATOM 748 O O . VAL A 1 94 ? -21.949 22.873 4.432 1.00 49.00 94 VAL A O 1
ATOM 751 N N . PRO A 1 95 ? -21.423 24.868 5.279 1.00 44.25 95 PRO A N 1
ATOM 752 C CA . PRO A 1 95 ? -21.358 25.488 3.972 1.00 44.25 95 PRO A CA 1
ATOM 753 C C . PRO A 1 95 ? -19.972 25.216 3.380 1.00 44.25 95 PRO A C 1
ATOM 755 O O . PRO A 1 95 ? -18.968 25.694 3.891 1.00 44.25 95 PRO A O 1
ATOM 758 N N . GLY A 1 96 ? -19.937 24.467 2.277 1.00 43.12 96 GLY A N 1
ATOM 759 C CA . GLY A 1 96 ? -18.889 24.558 1.260 1.00 43.12 96 GLY A CA 1
ATOM 760 C C . GLY A 1 96 ? -17.452 24.394 1.757 1.00 43.12 96 GLY A C 1
ATOM 761 O O . GLY A 1 96 ? -16.779 25.362 2.090 1.00 43.12 96 GLY A O 1
ATOM 762 N N . VAL A 1 97 ? -16.955 23.163 1.646 1.00 51.44 97 VAL A N 1
ATOM 763 C CA . VAL A 1 97 ? -15.538 22.780 1.669 1.00 51.44 97 VAL A CA 1
ATOM 764 C C . VAL A 1 97 ? -14.734 23.623 0.667 1.00 51.44 97 VAL A C 1
ATOM 766 O O . VAL A 1 97 ? -14.503 23.237 -0.478 1.00 51.44 97 VAL A O 1
ATOM 769 N N . ARG A 1 98 ? -14.302 24.803 1.104 1.00 43.25 98 ARG A N 1
ATOM 770 C CA . ARG A 1 98 ? -13.087 25.482 0.664 1.00 43.25 98 ARG A CA 1
ATOM 771 C C . ARG A 1 98 ? -12.487 26.153 1.896 1.00 43.25 98 ARG A C 1
ATOM 773 O O . ARG A 1 98 ? -13.168 26.984 2.492 1.00 43.25 98 ARG A O 1
ATOM 780 N N . PRO A 1 99 ? -11.244 25.823 2.284 1.00 47.47 99 PRO A N 1
ATOM 781 C CA . PRO A 1 99 ? -10.556 26.581 3.315 1.00 47.47 99 PRO A CA 1
ATOM 782 C C . PRO A 1 99 ? -10.487 28.039 2.855 1.00 47.47 99 PRO A C 1
ATOM 784 O O . PRO A 1 99 ? -9.889 28.350 1.821 1.00 47.47 99 PRO A O 1
ATOM 787 N N . SER A 1 100 ? -11.156 28.927 3.586 1.00 46.50 100 SER A N 1
ATOM 788 C CA . SER A 1 100 ? -10.973 30.359 3.398 1.00 46.50 100 SER A CA 1
ATOM 789 C C . SER A 1 100 ? -9.517 30.662 3.785 1.00 46.50 100 SER A C 1
ATOM 791 O O . SER A 1 100 ? -9.117 30.250 4.876 1.00 46.50 100 SER A O 1
ATOM 793 N N . PRO A 1 101 ? -8.688 31.325 2.953 1.00 45.19 101 PRO A N 1
ATOM 794 C CA . PRO A 1 101 ? -7.236 31.447 3.173 1.00 45.19 101 PRO A CA 1
ATOM 795 C C . PRO A 1 101 ? -6.816 32.335 4.363 1.00 45.19 101 PRO A C 1
ATOM 797 O O . PRO A 1 101 ? -5.720 32.890 4.364 1.00 45.19 101 PRO A O 1
ATOM 800 N N . GLY A 1 102 ? -7.680 32.511 5.362 1.00 56.12 102 GLY A N 1
ATOM 801 C CA . GLY A 1 102 ? -7.445 33.348 6.534 1.00 56.12 102 GLY A CA 1
ATOM 802 C C . GLY A 1 102 ? -7.974 32.781 7.850 1.00 56.12 102 GLY A C 1
ATOM 803 O O . GLY A 1 102 ? -7.652 33.353 8.891 1.00 56.12 102 GLY A O 1
ATOM 804 N N . ASP A 1 103 ? -8.723 31.672 7.842 1.00 58.09 103 ASP A N 1
ATOM 805 C CA . ASP A 1 103 ? -9.182 31.067 9.093 1.00 58.09 103 ASP A CA 1
ATOM 806 C C . ASP A 1 103 ? -8.074 30.204 9.685 1.00 58.09 103 ASP A C 1
ATOM 808 O O . ASP A 1 103 ? -7.683 29.169 9.151 1.00 58.09 103 ASP A O 1
ATOM 812 N N . ARG A 1 104 ? -7.550 30.662 10.822 1.00 81.44 104 ARG A N 1
ATOM 813 C CA . ARG A 1 104 ? -6.502 29.998 11.604 1.00 81.44 104 ARG A CA 1
ATOM 814 C C . ARG A 1 104 ? -7.041 28.793 12.386 1.00 81.44 104 ARG A C 1
ATOM 816 O O . ARG A 1 104 ? -6.586 28.573 13.497 1.00 81.44 104 ARG A O 1
ATOM 823 N N . HIS A 1 105 ? -8.026 28.066 11.867 1.00 90.19 105 HIS A N 1
ATOM 824 C CA . HIS A 1 105 ? -8.632 26.912 12.532 1.00 90.19 105 HIS A CA 1
ATOM 825 C C . HIS A 1 105 ? -8.285 25.620 11.797 1.00 90.19 105 HIS A C 1
ATOM 827 O O . HIS A 1 105 ? -8.067 25.616 10.584 1.00 90.19 105 HIS A O 1
ATOM 833 N N . LEU A 1 106 ? -8.243 24.516 12.539 1.00 90.94 106 LEU A N 1
ATOM 834 C CA . LEU A 1 106 ? -8.082 23.192 11.950 1.00 90.94 106 LEU A CA 1
ATOM 835 C C . LEU A 1 106 ? -9.348 22.795 11.188 1.00 90.94 106 LEU A C 1
ATOM 837 O O . LEU A 1 106 ? -10.467 23.122 11.589 1.00 90.94 106 LEU A O 1
ATOM 841 N N . SER A 1 107 ? -9.170 22.069 10.086 1.00 89.44 107 SER A N 1
ATOM 842 C CA . SER A 1 107 ? -10.289 21.408 9.424 1.00 89.44 107 SER A CA 1
ATOM 843 C C . SER A 1 107 ? -10.829 20.283 10.309 1.00 89.44 107 SER A C 1
ATOM 845 O O . SER A 1 107 ? -10.097 19.712 11.117 1.00 89.44 107 SER A O 1
ATOM 847 N N . VAL A 1 108 ? -12.101 19.921 10.115 1.00 88.25 108 VAL A N 1
ATOM 848 C CA . VAL A 1 108 ? -12.712 18.762 10.792 1.00 88.25 108 VAL A CA 1
ATOM 849 C C . VAL A 1 108 ? -11.886 17.495 10.547 1.00 88.25 108 VAL A C 1
ATOM 851 O O . VAL A 1 108 ? -11.578 16.783 11.495 1.00 88.25 108 VAL A O 1
ATOM 854 N N . GLN A 1 109 ? -11.434 17.286 9.304 1.00 88.56 109 GLN A N 1
ATOM 855 C CA . GLN A 1 109 ? -10.544 16.175 8.956 1.00 88.56 109 GLN A CA 1
ATOM 856 C C . GLN A 1 109 ? -9.239 16.205 9.764 1.00 88.56 109 GLN A C 1
ATOM 858 O O . GLN A 1 109 ? -8.832 15.183 10.291 1.00 88.56 109 GLN A O 1
ATOM 863 N N . GLY A 1 110 ? -8.607 17.372 9.935 1.00 91.56 110 GLY A N 1
ATOM 864 C CA . GLY A 1 110 ? -7.356 17.473 10.693 1.00 91.56 110 GLY A CA 1
ATOM 865 C C . GLY A 1 110 ? -7.508 17.154 12.185 1.00 91.56 110 GLY A C 1
ATOM 866 O O . GLY A 1 110 ? -6.565 16.662 12.801 1.00 91.56 110 GLY A O 1
ATOM 867 N N . ILE A 1 111 ? -8.687 17.408 12.767 1.00 94.69 111 ILE A N 1
ATOM 868 C CA . ILE A 1 111 ? -9.010 17.001 14.145 1.00 94.69 111 ILE A CA 1
ATOM 869 C C . ILE A 1 111 ? -9.260 15.490 14.209 1.00 94.69 111 ILE A C 1
ATOM 871 O O . ILE A 1 111 ? -8.765 14.837 15.124 1.00 94.69 111 ILE A O 1
ATOM 875 N N . GLN A 1 112 ? -9.961 14.923 13.224 1.00 94.00 112 GLN A N 1
ATOM 876 C CA . GLN A 1 112 ? -10.179 13.480 13.129 1.00 94.00 112 GLN A CA 1
ATOM 877 C C . GLN A 1 112 ? -8.855 12.715 12.966 1.00 94.00 112 GLN A C 1
ATOM 879 O O . GLN A 1 112 ? -8.570 11.831 13.769 1.00 94.00 112 GLN A O 1
ATOM 884 N N . ASP A 1 113 ? -7.995 13.123 12.029 1.00 92.62 113 ASP A N 1
ATOM 885 C CA . ASP A 1 113 ? -6.676 12.513 11.807 1.00 92.62 113 ASP A CA 1
ATOM 886 C C . ASP A 1 113 ? -5.804 12.564 13.083 1.00 92.62 113 ASP A C 1
ATOM 888 O O . ASP A 1 113 ? -5.007 11.660 13.357 1.00 92.62 113 ASP A O 1
ATOM 892 N N . TYR A 1 114 ? -5.946 13.628 13.888 1.00 96.25 114 TYR A N 1
ATOM 893 C CA . TYR A 1 114 ? -5.275 13.753 15.183 1.00 96.25 114 TYR A CA 1
ATOM 894 C C . TYR A 1 114 ? -5.794 12.736 16.209 1.00 96.25 114 TYR A C 1
ATOM 896 O O . TYR A 1 114 ? -4.978 12.093 16.883 1.00 96.25 114 TYR A O 1
ATOM 904 N N . LEU A 1 115 ? -7.115 12.577 16.318 1.00 95.38 115 LEU A N 1
ATOM 905 C CA . LEU A 1 115 ? -7.754 11.632 17.240 1.00 95.38 115 LEU A CA 1
ATOM 906 C C . LEU A 1 115 ? -7.474 10.172 16.856 1.00 95.38 115 LEU A C 1
ATOM 908 O O . LEU A 1 115 ? -7.164 9.366 17.727 1.00 95.38 115 LEU A O 1
ATOM 912 N N . GLU A 1 116 ? -7.473 9.856 15.561 1.00 94.44 116 GLU A N 1
ATOM 913 C CA . GLU A 1 116 ? -7.169 8.518 15.029 1.00 94.44 116 GLU A CA 1
ATOM 914 C C . GLU A 1 116 ? -5.672 8.166 15.085 1.00 94.44 116 GLU A C 1
ATOM 916 O O . GLU A 1 116 ? -5.281 7.025 14.848 1.00 94.44 116 GLU A O 1
ATOM 921 N N . GLY A 1 117 ? -4.804 9.134 15.398 1.00 94.44 117 GLY A N 1
ATOM 922 C CA . GLY A 1 117 ? -3.359 8.907 15.449 1.00 94.44 117 GLY A CA 1
ATOM 923 C C . GLY A 1 117 ? -2.693 8.776 14.076 1.00 94.44 117 GLY A C 1
ATOM 924 O O . GLY A 1 117 ? -1.554 8.319 14.004 1.00 94.44 117 GLY A O 1
ATOM 925 N N . ALA A 1 118 ? -3.362 9.208 13.004 1.00 93.88 118 ALA A N 1
ATOM 926 C CA . ALA A 1 118 ? -2.878 9.106 11.627 1.00 93.88 118 ALA A CA 1
ATOM 927 C C . ALA A 1 118 ? -1.791 10.145 11.269 1.00 93.88 118 ALA A C 1
ATOM 929 O O . ALA A 1 118 ? -1.094 10.003 10.264 1.00 93.88 118 ALA A O 1
ATOM 930 N N . LEU A 1 119 ? -1.626 11.196 12.082 1.00 91.25 119 LEU A N 1
ATOM 931 C CA . LEU A 1 119 ? -0.643 12.260 11.848 1.00 91.25 119 LEU A CA 1
ATOM 932 C C . LEU A 1 119 ? 0.790 11.844 12.228 1.00 91.25 119 LEU A C 1
ATOM 934 O O . LEU A 1 119 ? 1.027 11.245 13.279 1.00 91.25 119 LEU A O 1
ATOM 938 N N . ASP A 1 120 ? 1.777 12.270 11.430 1.00 92.12 120 ASP A N 1
ATOM 939 C CA . ASP A 1 120 ? 3.193 12.145 11.791 1.00 92.12 120 ASP A CA 1
ATOM 940 C C . ASP A 1 120 ? 3.528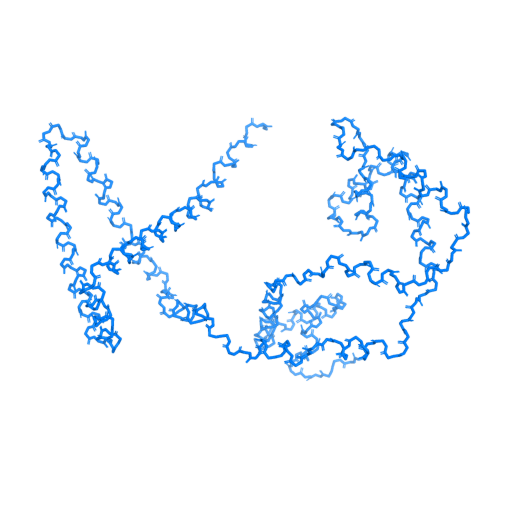 12.957 13.058 1.00 92.12 120 ASP A C 1
ATOM 942 O O . ASP A 1 120 ? 2.836 13.915 13.409 1.00 92.12 120 ASP A O 1
ATOM 946 N N . ARG A 1 121 ? 4.629 12.616 13.746 1.00 91.50 121 ARG A N 1
ATOM 947 C CA . ARG A 1 121 ? 4.994 13.259 15.026 1.00 91.50 121 ARG A CA 1
ATOM 948 C C . ARG A 1 121 ? 5.122 14.782 14.934 1.00 91.50 121 ARG A C 1
ATOM 950 O O . ARG A 1 121 ? 4.735 15.469 15.873 1.00 91.50 121 ARG A O 1
ATOM 957 N N . GLY A 1 122 ? 5.675 15.306 13.839 1.00 90.06 122 GLY A N 1
ATOM 958 C CA . GLY A 1 122 ? 5.896 16.742 13.675 1.00 90.06 122 GLY A CA 1
ATOM 959 C C . GLY A 1 122 ? 4.584 17.496 13.486 1.00 90.06 122 GLY A C 1
ATOM 960 O O . GLY A 1 122 ? 4.366 18.530 14.119 1.00 90.06 122 GLY A O 1
ATOM 961 N N . THR A 1 123 ? 3.693 16.959 12.653 1.00 90.00 123 THR A N 1
ATOM 962 C CA . THR A 1 123 ? 2.355 17.526 12.442 1.00 90.00 123 THR A CA 1
ATOM 963 C C . THR A 1 123 ? 1.494 17.394 13.692 1.00 90.00 123 THR A C 1
ATOM 965 O O . THR A 1 123 ? 0.859 18.371 14.091 1.00 90.00 123 THR A O 1
ATOM 968 N N . ARG A 1 124 ? 1.545 16.243 14.376 1.00 96.25 124 ARG A N 1
ATOM 969 C CA . ARG A 1 124 ? 0.810 15.996 15.621 1.00 96.25 124 ARG A CA 1
ATOM 970 C C . ARG A 1 124 ? 1.134 17.034 16.695 1.00 96.25 124 ARG A C 1
ATOM 972 O O . ARG A 1 124 ? 0.205 17.625 17.230 1.00 96.25 124 ARG A O 1
ATOM 979 N N . SER A 1 125 ? 2.412 17.324 16.956 1.00 94.56 125 SER A N 1
ATOM 980 C CA . SER A 1 125 ? 2.795 18.321 17.972 1.00 94.56 125 SER A CA 1
ATOM 981 C C . SER A 1 125 ? 2.323 19.742 17.641 1.00 94.56 125 SER A C 1
ATOM 983 O O . SER A 1 125 ? 2.007 20.514 18.542 1.00 94.56 125 SER A O 1
ATOM 985 N N . ARG A 1 126 ? 2.251 20.111 16.354 1.00 94.12 126 ARG A N 1
ATOM 986 C CA . ARG A 1 126 ? 1.721 21.425 15.942 1.00 94.12 126 ARG A CA 1
ATOM 987 C C . ARG A 1 126 ? 0.210 21.508 16.125 1.00 94.12 126 ARG A C 1
ATOM 989 O O . ARG A 1 126 ? -0.287 22.535 16.577 1.00 94.12 126 ARG A O 1
ATOM 996 N N . VAL A 1 127 ? -0.500 20.441 15.762 1.00 95.44 127 VAL A N 1
ATOM 997 C CA . VAL A 1 127 ? -1.951 20.331 15.950 1.00 95.44 127 VAL A CA 1
ATOM 998 C C . VAL A 1 127 ? -2.298 20.353 17.436 1.00 95.44 127 VAL A C 1
ATOM 1000 O O . VAL A 1 127 ? -3.187 21.094 17.827 1.00 95.44 127 VAL A O 1
ATOM 1003 N N . GLU A 1 128 ? -1.549 19.630 18.265 1.00 97.25 128 GLU A N 1
ATOM 1004 C CA . GLU A 1 128 ? -1.698 19.626 19.723 1.00 97.25 128 GLU A CA 1
ATOM 1005 C C . GLU A 1 128 ? -1.524 21.027 20.322 1.00 97.25 128 GLU A C 1
ATOM 1007 O O . GLU A 1 128 ? -2.446 21.529 20.957 1.00 97.25 128 GLU A O 1
ATOM 1012 N N . SER A 1 129 ? -0.424 21.720 19.999 1.00 95.56 129 SER A N 1
ATOM 1013 C CA . SER A 1 129 ? -0.217 23.114 20.424 1.00 95.56 129 SER A CA 1
ATOM 1014 C C . SER A 1 129 ? -1.358 24.032 19.979 1.00 95.56 129 SER A C 1
ATOM 1016 O O . SER A 1 129 ? -1.785 24.897 20.736 1.00 95.56 129 SER A O 1
ATOM 1018 N N . HIS A 1 130 ? -1.882 23.847 18.765 1.00 95.62 130 HIS A N 1
ATOM 1019 C CA . HIS A 1 130 ? -3.021 24.627 18.295 1.00 95.62 130 HIS A CA 1
ATOM 1020 C C . HIS A 1 130 ? -4.311 24.318 19.069 1.00 95.62 130 HIS A C 1
ATOM 1022 O O . HIS A 1 130 ? -5.072 25.235 19.365 1.00 95.62 130 HIS A O 1
ATOM 1028 N N . LEU A 1 131 ? -4.579 23.045 19.366 1.00 96.25 131 LEU A N 1
ATOM 1029 C CA . LEU A 1 131 ? -5.759 22.606 20.114 1.00 96.25 131 LEU A CA 1
ATOM 1030 C C . LEU A 1 131 ? -5.749 23.127 21.554 1.00 96.25 131 LEU A C 1
ATOM 1032 O O . LEU A 1 131 ? -6.818 23.424 22.087 1.00 96.25 131 LEU A O 1
ATOM 1036 N N . ASP A 1 132 ? -4.563 23.288 22.140 1.00 96.94 132 ASP A N 1
ATOM 1037 C CA . ASP A 1 132 ? -4.385 23.866 23.472 1.00 96.94 132 ASP A CA 1
ATOM 1038 C C . ASP A 1 132 ? -4.580 25.394 23.474 1.00 96.94 132 ASP A C 1
ATOM 1040 O O . ASP A 1 132 ? -5.177 25.944 24.401 1.00 96.94 132 ASP A O 1
ATOM 1044 N N . ASP A 1 133 ? -4.146 26.081 22.412 1.00 95.94 133 ASP A N 1
ATOM 1045 C CA . ASP A 1 133 ? -4.250 27.542 22.296 1.00 95.94 133 ASP A CA 1
ATOM 1046 C C . ASP A 1 133 ? -5.617 28.021 21.764 1.00 95.94 133 ASP A C 1
ATOM 1048 O O . ASP A 1 133 ? -6.065 29.137 22.053 1.00 95.94 133 ASP A O 1
ATOM 1052 N N . CYS A 1 134 ? -6.296 27.212 20.948 1.00 95.94 134 CYS A N 1
ATOM 1053 C CA . CYS A 1 134 ? -7.524 27.590 20.254 1.00 95.94 134 CYS A CA 1
ATOM 1054 C C . CYS A 1 134 ? -8.768 26.963 20.896 1.00 95.94 134 CYS A C 1
ATOM 1056 O O . CYS A 1 134 ? -9.144 25.834 20.579 1.00 95.94 134 CYS A O 1
ATOM 1058 N N . LEU A 1 135 ? -9.491 27.752 21.700 1.00 95.12 135 LEU A N 1
ATOM 1059 C CA . LEU A 1 135 ? -10.721 27.322 22.388 1.00 95.12 135 LEU A CA 1
ATOM 1060 C C . LEU A 1 135 ? -11.768 26.677 21.461 1.00 95.12 135 LEU A C 1
ATOM 1062 O O . LEU A 1 135 ? -12.405 25.699 21.848 1.00 95.12 135 LEU A O 1
ATOM 1066 N N . THR A 1 136 ? -11.944 27.191 20.239 1.00 93.19 136 THR A N 1
ATOM 1067 C CA . THR A 1 136 ? -12.908 26.636 19.273 1.00 93.19 136 THR A CA 1
ATOM 1068 C C . THR A 1 136 ? -12.525 25.220 18.846 1.00 93.19 136 THR A C 1
ATOM 1070 O O . THR A 1 136 ? -13.363 24.323 18.867 1.00 93.19 136 THR A O 1
ATOM 1073 N N . CYS A 1 137 ? -11.257 25.007 18.479 1.00 95.94 137 CYS A N 1
ATOM 1074 C CA . CYS A 1 137 ? -10.782 23.693 18.044 1.00 95.94 137 CYS A CA 1
ATOM 1075 C C . CYS A 1 137 ? -10.679 22.720 19.228 1.00 95.94 137 CYS A C 1
ATOM 1077 O O . CYS A 1 137 ? -11.025 21.552 19.076 1.00 95.94 137 CYS A O 1
ATOM 1079 N N . GLY A 1 138 ? -10.295 23.205 20.414 1.00 96.19 138 GLY A N 1
ATOM 1080 C CA . GLY A 1 138 ? -10.281 22.415 21.647 1.00 96.19 138 GLY A CA 1
ATOM 1081 C C . GLY A 1 138 ? -11.675 21.940 22.071 1.00 96.19 138 GLY A C 1
ATOM 1082 O O . GLY A 1 138 ? -11.841 20.774 22.414 1.00 96.19 138 GLY A O 1
ATOM 1083 N N . THR A 1 139 ? -12.700 22.797 21.967 1.00 94.75 139 THR A N 1
ATOM 1084 C CA . THR A 1 139 ? -14.095 22.402 22.254 1.00 94.75 139 THR A CA 1
ATOM 1085 C C . THR A 1 139 ? -14.571 21.337 21.271 1.00 94.75 139 THR A C 1
ATOM 1087 O O . THR A 1 139 ? -15.123 20.324 21.688 1.00 94.75 139 THR A O 1
ATOM 1090 N N . LEU A 1 140 ? -14.291 21.521 19.975 1.00 94.25 140 LEU A N 1
ATOM 1091 C CA . LEU A 1 140 ? -14.655 20.540 18.956 1.00 94.25 140 LEU A CA 1
ATOM 1092 C C . LEU A 1 140 ? -13.957 19.191 19.197 1.00 94.25 140 LEU A C 1
ATOM 1094 O O . LEU A 1 140 ? -14.602 18.153 19.092 1.00 94.25 140 LEU A O 1
ATOM 1098 N N . ARG A 1 141 ? -12.671 19.186 19.583 1.00 97.06 141 ARG A N 1
ATOM 1099 C CA . ARG A 1 141 ? -11.956 17.960 19.987 1.00 97.06 141 ARG A CA 1
ATOM 1100 C C . ARG A 1 141 ? -12.666 17.245 21.137 1.00 97.06 141 ARG A C 1
ATOM 1102 O O . ARG A 1 141 ? -12.894 16.048 21.033 1.00 97.06 141 ARG A O 1
ATOM 1109 N N . MET A 1 142 ? -13.036 17.969 22.195 1.00 95.56 142 MET A N 1
ATOM 1110 C CA . MET A 1 142 ? -13.729 17.383 23.351 1.00 95.56 142 MET A CA 1
ATOM 1111 C C . MET A 1 142 ? -15.089 16.780 22.977 1.00 95.56 142 MET A C 1
ATOM 1113 O O . MET A 1 142 ? -15.461 15.738 23.511 1.00 95.56 142 MET A O 1
ATOM 1117 N N . GLU A 1 143 ? -15.829 17.408 22.058 1.00 94.12 143 GLU A N 1
ATOM 1118 C CA . GLU A 1 143 ? -17.091 16.860 21.541 1.00 94.12 143 GLU A CA 1
ATOM 1119 C C . GLU A 1 143 ? -16.871 15.535 20.792 1.00 94.12 143 GLU A C 1
ATOM 1121 O O . GLU A 1 143 ? -17.615 14.578 21.009 1.00 94.12 143 GLU A O 1
ATOM 1126 N N . TRP A 1 144 ? -15.828 15.447 19.959 1.00 95.12 144 TRP A N 1
ATOM 1127 C CA . TRP A 1 144 ? -15.45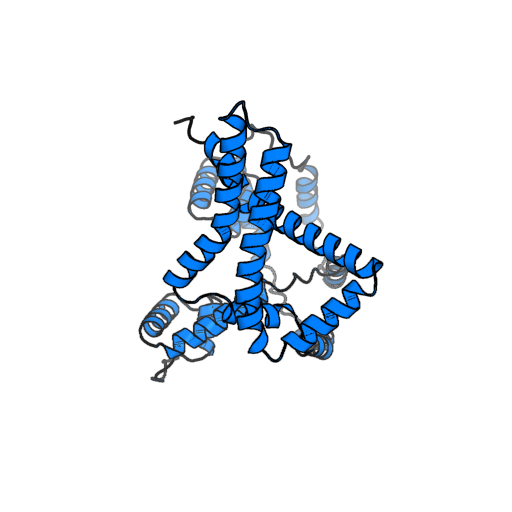7 14.203 19.275 1.00 95.12 144 TRP A CA 1
ATOM 1128 C C . TRP A 1 144 ? -14.963 13.117 20.237 1.00 95.12 144 TRP A C 1
ATOM 1130 O O . TRP A 1 144 ? -15.355 11.963 20.094 1.00 95.12 144 TRP A O 1
ATOM 1140 N N . GLU A 1 145 ? -14.142 13.467 21.230 1.00 95.50 145 GLU A N 1
ATOM 1141 C CA . GLU A 1 145 ? -13.682 12.533 22.269 1.00 95.50 145 GLU A CA 1
ATOM 1142 C C . GLU A 1 145 ? -14.861 11.963 23.069 1.00 95.50 145 GLU A C 1
ATOM 1144 O O . GLU A 1 145 ? -14.912 10.758 23.315 1.00 95.50 145 GLU A O 1
ATOM 1149 N N . ALA A 1 146 ? -15.845 12.799 23.418 1.00 95.00 146 ALA A N 1
ATOM 1150 C CA . ALA A 1 146 ? -17.069 12.348 24.076 1.00 95.00 146 ALA A CA 1
ATOM 1151 C C . ALA A 1 146 ? -17.881 11.397 23.182 1.00 95.00 146 ALA A C 1
ATOM 1153 O O . ALA A 1 146 ? -18.329 10.352 23.650 1.00 95.00 146 ALA A O 1
ATOM 1154 N N . LEU A 1 147 ? -18.020 11.713 21.890 1.00 92.94 147 LEU A N 1
ATOM 1155 C CA . LEU A 1 147 ? -18.692 10.836 20.930 1.00 92.94 147 LEU A CA 1
ATOM 1156 C C . LEU A 1 147 ? -17.985 9.481 20.800 1.00 92.94 147 LEU A C 1
ATOM 1158 O O . LEU A 1 147 ? -18.657 8.453 20.809 1.00 92.94 147 LEU A O 1
ATOM 1162 N N . PHE A 1 148 ? -16.654 9.462 20.686 1.00 91.00 148 PHE A N 1
ATOM 1163 C CA . PHE A 1 148 ? -15.898 8.211 20.614 1.00 91.00 148 PHE A CA 1
ATOM 1164 C C . PHE A 1 148 ? -16.022 7.400 21.902 1.00 91.00 148 PHE A C 1
ATOM 1166 O O . PHE A 1 148 ? -16.243 6.198 21.820 1.00 91.00 148 PHE A O 1
ATOM 1173 N N . SER A 1 149 ? -16.013 8.048 23.070 1.00 92.38 149 SER A N 1
ATOM 1174 C CA . SER A 1 149 ? -16.289 7.371 24.342 1.00 92.38 149 SER A CA 1
ATOM 1175 C C . SER A 1 149 ? -17.686 6.739 24.369 1.00 92.38 149 SER A C 1
ATOM 1177 O O . SER A 1 149 ? -17.835 5.609 24.819 1.00 92.38 149 SER A O 1
ATOM 1179 N N . GLU A 1 150 ? -18.713 7.431 23.864 1.00 94.56 150 GLU A N 1
ATOM 1180 C CA . GLU A 1 150 ? -20.071 6.878 23.760 1.00 94.56 150 GLU A CA 1
ATOM 1181 C C . GLU A 1 150 ? -20.165 5.727 22.740 1.00 94.56 150 GLU A C 1
ATOM 1183 O O . GLU A 1 150 ? -20.988 4.827 22.905 1.00 94.56 150 GLU A O 1
ATOM 1188 N N . LEU A 1 151 ? -19.359 5.755 21.672 1.00 90.88 151 LEU A N 1
ATOM 1189 C CA . LEU A 1 151 ? -19.277 4.670 20.690 1.00 90.88 151 LEU A CA 1
ATOM 1190 C C . LEU A 1 151 ? -18.542 3.447 21.251 1.00 90.88 151 LEU A C 1
ATOM 1192 O O . LEU A 1 151 ? -18.972 2.327 20.987 1.00 90.88 151 LEU A O 1
ATOM 1196 N N . ASP A 1 152 ? -17.497 3.650 22.052 1.00 90.69 152 ASP A N 1
ATOM 1197 C CA . ASP A 1 152 ? -16.759 2.580 22.734 1.00 90.69 152 ASP A CA 1
ATOM 1198 C C . ASP A 1 152 ? -17.610 1.875 23.804 1.00 90.69 152 ASP A C 1
ATOM 1200 O O . ASP A 1 152 ? -17.400 0.696 24.098 1.00 90.69 152 ASP A O 1
ATOM 1204 N N . GLU A 1 153 ? -18.602 2.572 24.366 1.00 92.94 153 GLU A N 1
ATOM 1205 C CA . GLU A 1 153 ? -19.598 1.995 25.275 1.00 92.94 153 GLU A CA 1
ATOM 1206 C C . GLU A 1 153 ? -20.666 1.153 24.561 1.00 92.94 153 GLU A C 1
ATOM 1208 O O . GLU A 1 153 ? -21.388 0.394 25.220 1.00 92.94 153 GLU A O 1
ATOM 1213 N N . LEU A 1 154 ? -20.795 1.258 23.231 1.00 92.12 154 LEU A N 1
ATOM 1214 C CA . LEU A 1 154 ? -21.749 0.429 22.506 1.00 92.12 154 LEU A CA 1
ATOM 1215 C C . LEU A 1 154 ? -21.362 -1.049 22.653 1.00 92.12 154 LEU A C 1
ATOM 1217 O O . LEU A 1 154 ? -20.188 -1.408 22.531 1.00 92.12 154 LEU A O 1
ATOM 1221 N N . PRO A 1 155 ? -22.342 -1.941 22.891 1.00 89.19 155 PRO A N 1
ATOM 1222 C CA . PRO A 1 155 ? -22.063 -3.362 22.981 1.00 89.19 155 PRO A CA 1
ATOM 1223 C C . PRO A 1 155 ? -21.391 -3.813 21.687 1.00 89.19 155 PRO A C 1
ATOM 1225 O O . PRO A 1 155 ? -21.941 -3.630 20.600 1.00 89.19 155 PRO A O 1
ATOM 1228 N N . GLN A 1 156 ? -20.198 -4.400 21.813 1.00 78.94 156 GLN A N 1
ATOM 1229 C CA . GLN A 1 156 ? -19.489 -4.968 20.674 1.00 78.94 156 GLN A CA 1
ATOM 1230 C C . GLN A 1 156 ? -20.414 -5.978 19.999 1.00 78.94 156 GLN A C 1
ATOM 1232 O O . GLN A 1 156 ? -20.746 -7.021 20.570 1.00 78.94 156 GLN A O 1
ATOM 1237 N N . LEU A 1 157 ? -20.861 -5.641 18.790 1.00 80.56 157 LEU A N 1
ATOM 1238 C CA . LEU A 1 157 ? -21.676 -6.520 17.970 1.00 80.56 157 LEU A CA 1
ATOM 1239 C C . LEU A 1 1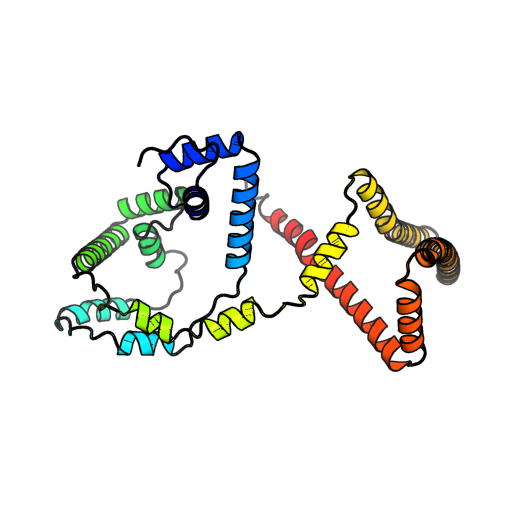57 ? -20.782 -7.671 17.511 1.00 80.56 157 LEU A C 1
ATOM 1241 O O . LEU A 1 157 ? -20.137 -7.608 16.465 1.00 80.56 157 LEU A O 1
ATOM 1245 N N . ALA A 1 158 ? -20.711 -8.721 18.327 1.00 80.75 158 ALA A N 1
ATOM 1246 C CA . ALA A 1 158 ? -20.104 -9.966 17.907 1.00 80.75 158 ALA A CA 1
ATOM 1247 C C . ALA A 1 158 ? -20.920 -10.492 16.714 1.00 80.75 158 ALA A C 1
ATOM 1249 O O . ALA A 1 158 ? -22.148 -10.604 16.821 1.00 80.75 158 ALA A O 1
ATOM 1250 N N . PRO A 1 159 ? -20.284 -10.797 15.571 1.00 84.44 159 PRO A N 1
ATOM 1251 C CA . PRO A 1 159 ? -21.003 -11.374 14.450 1.00 84.44 159 PRO A CA 1
ATOM 1252 C C . PRO A 1 159 ? -21.671 -12.678 14.897 1.00 84.44 159 PRO A C 1
ATOM 1254 O O . PRO A 1 159 ? -21.124 -13.424 15.714 1.00 84.44 159 PRO A O 1
ATOM 1257 N N . ALA A 1 160 ? -22.861 -12.958 14.359 1.00 84.88 160 ALA A N 1
ATOM 1258 C CA . ALA A 1 160 ? -23.570 -14.196 14.658 1.00 84.88 160 ALA A CA 1
ATOM 1259 C C . ALA A 1 160 ? -22.670 -15.414 14.391 1.00 84.88 160 ALA A C 1
ATOM 1261 O O . ALA A 1 160 ? -21.857 -15.419 13.458 1.00 84.88 160 ALA A O 1
ATOM 1262 N N . THR A 1 161 ? -22.825 -16.465 15.198 1.00 89.75 161 THR A N 1
ATOM 1263 C CA . THR A 1 161 ? -22.089 -17.717 15.004 1.00 89.75 161 THR A CA 1
ATOM 1264 C C . THR A 1 161 ? -22.306 -18.235 13.575 1.00 89.75 161 THR A C 1
ATOM 1266 O O . THR A 1 161 ? -23.434 -18.336 13.095 1.00 89.75 161 THR A O 1
ATOM 1269 N N . GLY A 1 162 ? -21.209 -18.505 12.860 1.00 89.19 162 GLY A N 1
ATOM 1270 C CA . GLY A 1 162 ? -21.235 -18.930 11.454 1.00 89.19 162 GLY A CA 1
ATOM 1271 C C . GLY A 1 162 ? -21.278 -17.801 10.411 1.00 89.19 162 GLY A C 1
ATOM 1272 O O . GLY A 1 162 ? -21.401 -18.089 9.222 1.00 89.19 162 GLY A O 1
ATOM 1273 N N . PHE A 1 163 ? -21.156 -16.524 10.799 1.00 89.25 163 PHE A N 1
ATOM 1274 C CA . PHE A 1 163 ? -21.040 -15.413 9.840 1.00 89.25 163 PHE A CA 1
ATOM 1275 C C . PHE A 1 163 ? -19.866 -15.605 8.870 1.00 89.25 163 PHE A C 1
ATOM 1277 O O . PHE A 1 163 ? -20.042 -15.476 7.659 1.00 89.25 163 PHE A O 1
ATOM 1284 N N . ALA A 1 164 ? -18.689 -15.972 9.390 1.00 86.25 164 ALA A N 1
ATOM 1285 C CA . ALA A 1 164 ? -17.508 -16.234 8.571 1.00 86.25 164 ALA A CA 1
ATOM 1286 C C . ALA A 1 164 ? -17.771 -17.350 7.545 1.00 86.25 164 ALA A C 1
ATOM 1288 O O . ALA A 1 164 ? -17.478 -17.174 6.365 1.00 86.25 164 ALA A O 1
ATOM 1289 N N . ASP A 1 165 ? -18.419 -18.443 7.960 1.00 86.94 165 ASP A N 1
ATOM 1290 C CA . ASP A 1 165 ? -18.769 -19.554 7.068 1.00 86.94 165 ASP A CA 1
ATOM 1291 C C . ASP A 1 165 ? -19.737 -19.114 5.962 1.00 86.94 165 ASP A C 1
ATOM 1293 O O . ASP A 1 165 ? -19.578 -19.488 4.802 1.00 86.94 165 ASP A O 1
ATOM 1297 N N . GLN A 1 166 ? -20.721 -18.271 6.289 1.00 88.06 166 GLN A N 1
ATOM 1298 C CA . GLN A 1 166 ? -21.676 -17.739 5.311 1.00 88.06 166 GLN A CA 1
ATOM 1299 C C . GLN A 1 166 ? -21.029 -16.765 4.321 1.00 88.06 166 GLN A C 1
ATOM 1301 O O . GLN A 1 166 ? -21.392 -16.760 3.141 1.00 88.06 166 GLN A O 1
ATOM 1306 N N . VAL A 1 167 ? -20.077 -15.945 4.775 1.00 88.25 167 VAL A N 1
ATOM 1307 C CA . VAL A 1 167 ? -19.283 -15.079 3.894 1.00 88.25 167 VAL A CA 1
ATOM 1308 C C . VAL A 1 167 ? -18.422 -15.940 2.972 1.00 88.25 167 VAL A C 1
ATOM 1310 O O . VAL A 1 167 ? -18.498 -15.785 1.753 1.00 88.25 167 VAL A O 1
ATOM 1313 N N . MET A 1 168 ? -17.690 -16.910 3.522 1.00 84.31 168 MET A N 1
ATOM 1314 C CA . MET A 1 168 ? -16.824 -17.806 2.752 1.00 84.31 168 MET A CA 1
ATOM 1315 C C . MET A 1 168 ? -17.599 -18.686 1.766 1.00 84.31 168 MET A C 1
ATOM 1317 O O . MET A 1 168 ? -17.108 -18.939 0.671 1.00 84.31 168 MET A O 1
ATOM 1321 N N . ALA A 1 169 ? -18.831 -19.085 2.089 1.00 88.06 169 ALA A N 1
ATOM 1322 C CA . ALA A 1 169 ? -19.707 -19.804 1.164 1.00 88.06 169 ALA A CA 1
ATOM 1323 C C . ALA A 1 169 ? -20.138 -18.951 -0.044 1.00 88.06 169 ALA A C 1
ATOM 1325 O O . ALA A 1 169 ? -20.430 -19.492 -1.111 1.00 88.06 169 ALA A O 1
ATOM 1326 N N . LYS A 1 170 ? -20.195 -17.621 0.111 1.00 84.50 170 LYS A N 1
ATOM 1327 C CA . LYS A 1 170 ? -20.543 -16.682 -0.969 1.00 84.50 170 LYS A CA 1
ATOM 1328 C C . LYS A 1 170 ? -19.337 -16.222 -1.776 1.00 84.50 170 LYS A C 1
ATOM 1330 O O . LYS A 1 170 ? -19.509 -15.831 -2.929 1.00 84.50 170 LYS A O 1
ATOM 1335 N N . VAL A 1 171 ? -18.138 -16.254 -1.199 1.00 82.38 171 VAL A N 1
ATOM 1336 C CA . VAL A 1 171 ? -16.905 -15.988 -1.939 1.00 82.38 171 VAL A CA 1
ATOM 1337 C C . VAL A 1 171 ? -16.639 -17.196 -2.840 1.00 82.38 171 VAL A C 1
ATOM 1339 O O . VAL A 1 171 ? -16.463 -18.305 -2.340 1.00 82.38 171 VAL A O 1
ATOM 1342 N N . PRO A 1 172 ? -16.597 -17.044 -4.175 1.00 77.88 172 PRO A N 1
ATOM 1343 C CA . PRO A 1 172 ? -16.303 -18.154 -5.067 1.00 77.88 172 PRO A CA 1
ATOM 1344 C C . PRO A 1 172 ? -14.798 -18.452 -5.021 1.00 77.88 172 PRO A C 1
ATOM 1346 O O . PRO A 1 172 ? -14.064 -18.162 -5.966 1.00 77.88 172 PRO A O 1
ATOM 1349 N N . VAL A 1 173 ? -14.333 -19.051 -3.920 1.00 79.31 173 VAL A N 1
ATOM 1350 C CA . VAL A 1 173 ? -12.918 -19.373 -3.674 1.00 79.31 173 VAL A CA 1
ATOM 1351 C C . VAL A 1 173 ? -12.352 -20.204 -4.823 1.00 79.31 173 VAL A C 1
ATOM 1353 O O . VAL A 1 173 ? -11.240 -19.959 -5.267 1.00 79.31 173 VAL A O 1
ATOM 1356 N N . ALA A 1 174 ? -13.147 -21.113 -5.393 1.00 74.81 174 ALA A N 1
ATOM 1357 C CA . ALA A 1 174 ? -12.753 -21.899 -6.559 1.00 74.81 174 ALA A CA 1
ATOM 1358 C C . ALA A 1 174 ? -12.546 -21.053 -7.832 1.00 74.81 174 ALA A C 1
ATOM 1360 O O . ALA A 1 174 ? -11.684 -21.380 -8.643 1.00 74.81 174 ALA A O 1
ATOM 1361 N N . ALA A 1 175 ? -13.305 -19.969 -8.024 1.00 72.88 175 ALA A N 1
ATOM 1362 C CA . ALA A 1 175 ? -13.122 -19.071 -9.164 1.00 72.88 175 ALA A CA 1
ATOM 1363 C C . ALA A 1 175 ? -11.882 -18.188 -8.978 1.00 72.88 175 ALA A C 1
ATOM 1365 O O . ALA A 1 175 ? -11.099 -18.049 -9.913 1.00 72.88 175 ALA A O 1
ATOM 1366 N N . ILE A 1 176 ? -11.662 -17.675 -7.764 1.00 71.62 176 ILE A N 1
ATOM 1367 C CA . ILE A 1 176 ? -10.464 -16.896 -7.417 1.00 71.62 176 ILE A CA 1
ATOM 1368 C C . ILE A 1 176 ? -9.221 -17.781 -7.525 1.00 71.62 176 ILE A C 1
ATOM 1370 O O . ILE A 1 176 ? -8.271 -17.419 -8.207 1.00 71.62 176 ILE A O 1
ATOM 1374 N N . ALA A 1 177 ? -9.261 -18.994 -6.969 1.00 72.81 177 ALA A N 1
ATOM 1375 C CA . ALA A 1 177 ? -8.188 -19.971 -7.095 1.00 72.81 177 ALA A CA 1
ATOM 1376 C C . ALA A 1 177 ? -7.959 -20.387 -8.552 1.00 72.81 177 ALA A C 1
ATOM 1378 O O . ALA A 1 177 ? -6.829 -20.663 -8.923 1.00 72.81 177 ALA A O 1
ATOM 1379 N N . LYS A 1 178 ? -8.986 -20.424 -9.407 1.00 73.00 178 LYS A N 1
ATOM 1380 C CA . LYS A 1 178 ? -8.813 -20.707 -10.839 1.00 73.00 178 LYS A CA 1
ATOM 1381 C C . LYS A 1 178 ? -8.189 -19.538 -11.601 1.00 73.00 178 LYS A C 1
ATOM 1383 O O . LYS A 1 178 ? -7.519 -19.797 -12.589 1.00 73.00 178 LYS A O 1
ATOM 1388 N N . VAL A 1 179 ? -8.400 -18.294 -11.170 1.00 67.00 179 VAL A N 1
ATOM 1389 C CA . VAL A 1 179 ? -7.714 -17.113 -11.722 1.00 67.00 179 VAL A CA 1
ATOM 1390 C C . VAL A 1 179 ? -6.275 -17.045 -11.209 1.00 67.00 179 VAL A C 1
ATOM 1392 O O . VAL A 1 179 ? -5.368 -16.889 -12.012 1.00 67.00 179 VAL A O 1
ATOM 1395 N N . ALA A 1 180 ? -6.051 -17.278 -9.915 1.00 62.78 180 ALA A N 1
ATOM 1396 C CA . ALA A 1 180 ? -4.719 -17.309 -9.309 1.00 62.78 180 ALA A CA 1
ATOM 1397 C C . ALA A 1 180 ? -3.861 -18.495 -9.798 1.00 62.78 180 ALA A C 1
ATOM 1399 O O . ALA A 1 180 ? -2.663 -18.351 -9.998 1.00 62.78 180 ALA A O 1
ATOM 1400 N N . ASN A 1 181 ? -4.474 -19.663 -10.033 1.00 61.94 181 ASN A N 1
ATOM 1401 C CA . ASN A 1 181 ? -3.819 -20.840 -10.622 1.00 61.94 181 ASN A CA 1
ATOM 1402 C C . ASN A 1 181 ? -3.981 -20.916 -12.143 1.00 61.94 181 ASN A C 1
ATOM 1404 O O . ASN A 1 181 ? -3.518 -21.886 -12.755 1.00 61.94 181 ASN A O 1
ATOM 1408 N N . ALA A 1 182 ? -4.655 -19.949 -12.779 1.00 55.72 182 ALA A N 1
ATOM 1409 C CA . ALA A 1 182 ? -4.534 -19.834 -14.221 1.00 55.72 182 ALA A CA 1
ATOM 1410 C C . ALA A 1 182 ? -3.044 -19.599 -14.455 1.00 55.72 182 ALA A C 1
ATOM 1412 O O . ALA A 1 182 ? -2.489 -18.702 -13.825 1.00 55.72 182 ALA A O 1
ATOM 1413 N N . PRO A 1 183 ? -2.368 -20.409 -15.288 1.00 55.62 183 PRO A N 1
ATOM 1414 C CA . PRO A 1 183 ? -0.995 -20.134 -15.639 1.00 55.62 183 PRO A CA 1
ATOM 1415 C C . PRO A 1 183 ? -1.032 -18.796 -16.356 1.00 55.62 183 PRO A C 1
ATOM 1417 O O . PRO A 1 183 ? -1.327 -18.732 -17.555 1.00 55.62 183 PRO A O 1
ATOM 1420 N N . GLU A 1 184 ? -0.792 -17.725 -15.607 1.00 49.44 184 GLU A N 1
ATOM 1421 C CA . GLU A 1 184 ? -0.453 -16.440 -16.149 1.00 49.44 184 GLU A CA 1
ATOM 1422 C C . GLU A 1 184 ? 0.791 -16.709 -16.979 1.00 49.44 184 GLU A C 1
ATOM 1424 O O . GLU A 1 184 ? 1.935 -16.692 -16.532 1.00 49.44 184 GLU A O 1
ATOM 1429 N N . ARG A 1 185 ? 0.558 -16.963 -18.263 1.00 51.09 185 ARG A N 1
ATOM 1430 C CA . ARG A 1 185 ? 1.507 -16.686 -19.324 1.00 51.09 185 ARG A CA 1
ATOM 1431 C C . ARG A 1 185 ? 1.634 -15.164 -19.387 1.00 51.09 185 ARG A C 1
ATOM 1433 O O . ARG A 1 185 ? 1.369 -14.568 -20.427 1.00 51.09 185 ARG A O 1
ATOM 1440 N N . SER A 1 186 ? 1.985 -14.526 -18.269 1.00 57.91 186 SER A N 1
ATOM 1441 C CA . SER A 1 186 ? 2.339 -13.128 -18.240 1.00 57.91 186 SER A CA 1
ATOM 1442 C C . SER A 1 186 ? 3.649 -13.079 -19.003 1.00 57.91 186 SER A C 1
ATOM 1444 O O . SER A 1 186 ? 4.711 -13.513 -18.567 1.00 57.91 186 SER A O 1
ATOM 1446 N N . TRP A 1 187 ? 3.555 -12.632 -20.245 1.00 61.97 187 TRP A N 1
ATOM 1447 C CA . TRP A 1 187 ? 4.710 -12.265 -21.048 1.00 61.97 187 TRP A CA 1
ATOM 1448 C C . TRP A 1 187 ? 5.693 -11.393 -20.242 1.00 61.97 187 TRP A C 1
ATOM 1450 O O . TRP A 1 187 ? 6.887 -11.467 -20.491 1.00 61.97 187 TRP A O 1
ATOM 1460 N N . VAL A 1 188 ? 5.192 -10.665 -19.234 1.00 59.75 188 VAL A N 1
ATOM 1461 C CA . VAL A 1 188 ? 5.934 -9.928 -18.209 1.00 59.75 188 VAL A CA 1
ATOM 1462 C C . VAL A 1 188 ? 6.921 -10.814 -17.446 1.00 59.75 188 VAL A C 1
ATOM 1464 O O . VAL A 1 188 ? 8.096 -10.475 -17.433 1.00 59.75 188 VAL A O 1
ATOM 1467 N N . SER A 1 189 ? 6.520 -11.965 -16.890 1.00 65.75 189 SER A N 1
ATOM 1468 C CA . SER A 1 189 ? 7.451 -12.860 -16.171 1.00 65.75 189 SER A CA 1
ATOM 1469 C C . SER A 1 189 ? 8.523 -13.452 -17.093 1.00 65.75 189 SER A C 1
ATOM 1471 O O . SER A 1 189 ? 9.694 -13.543 -16.736 1.00 65.75 189 SER A O 1
ATOM 1473 N N . ARG A 1 190 ? 8.164 -13.783 -18.341 1.00 70.94 190 ARG A N 1
ATOM 1474 C CA . ARG A 1 190 ? 9.161 -14.189 -19.348 1.00 70.94 190 ARG A CA 1
ATOM 1475 C C . ARG A 1 190 ? 10.072 -13.037 -19.749 1.00 70.94 190 ARG A C 1
ATOM 1477 O O . ARG A 1 190 ? 11.252 -13.270 -19.977 1.00 70.94 190 ARG A O 1
ATOM 1484 N N . ALA A 1 191 ? 9.549 -11.820 -19.849 1.00 66.38 191 ALA A N 1
ATOM 1485 C CA . ALA A 1 191 ? 10.319 -10.635 -20.190 1.00 66.38 191 ALA A CA 1
ATOM 1486 C C . ALA A 1 191 ? 11.266 -10.233 -19.054 1.00 66.38 191 ALA A C 1
ATOM 1488 O O . ALA A 1 191 ? 12.381 -9.812 -19.342 1.00 66.38 191 ALA A O 1
ATOM 1489 N N . THR A 1 192 ? 10.878 -10.411 -17.789 1.00 73.56 192 THR A N 1
ATOM 1490 C CA . THR A 1 192 ? 11.746 -10.158 -16.630 1.00 73.56 192 THR A CA 1
ATOM 1491 C C . THR A 1 192 ? 12.811 -11.241 -16.468 1.00 73.56 192 THR A C 1
ATOM 1493 O O . THR A 1 192 ? 13.962 -10.928 -16.175 1.00 73.56 192 THR A O 1
ATOM 1496 N N . GLU A 1 193 ? 12.488 -12.505 -16.747 1.00 78.06 193 GLU A N 1
ATOM 1497 C CA . GLU A 1 193 ? 13.473 -13.593 -16.789 1.00 78.06 193 GLU A CA 1
ATOM 1498 C C . GLU A 1 193 ? 14.486 -13.380 -17.932 1.00 78.06 193 GLU A C 1
ATOM 1500 O O . GLU A 1 193 ? 15.699 -13.517 -17.747 1.00 78.06 193 GLU A O 1
ATOM 1505 N N . LEU A 1 194 ? 14.006 -12.990 -19.120 1.00 73.62 194 LEU A N 1
ATOM 1506 C CA . LEU A 1 194 ? 14.859 -12.699 -20.274 1.00 73.62 194 LEU A CA 1
ATOM 1507 C C . LEU A 1 194 ? 15.692 -11.430 -20.048 1.00 73.62 194 LEU A C 1
ATOM 1509 O O . LEU A 1 194 ? 16.867 -11.402 -20.414 1.00 73.62 194 LEU A O 1
ATOM 1513 N N . SER A 1 195 ? 15.124 -10.402 -19.410 1.00 65.19 195 SER A N 1
ATOM 1514 C CA . SER A 1 195 ? 15.853 -9.176 -19.087 1.00 65.19 195 SER A CA 1
ATOM 1515 C C . SER A 1 195 ? 16.943 -9.453 -18.062 1.00 65.19 195 SER A C 1
ATOM 1517 O O . SER A 1 195 ? 18.069 -9.028 -18.284 1.00 65.19 195 SER A O 1
ATOM 1519 N N . ARG A 1 196 ? 16.681 -10.247 -17.014 1.00 73.31 196 ARG A N 1
ATOM 1520 C CA . ARG A 1 196 ? 17.710 -10.663 -16.043 1.00 73.31 196 ARG A CA 1
ATOM 1521 C C . ARG A 1 196 ? 18.861 -11.429 -16.696 1.00 73.31 196 ARG A C 1
ATOM 1523 O O . ARG A 1 196 ? 19.991 -11.310 -16.235 1.00 73.31 196 ARG A O 1
ATOM 1530 N N . ARG A 1 197 ? 18.604 -12.175 -17.778 1.00 76.94 197 ARG A N 1
ATOM 1531 C CA . ARG A 1 197 ? 19.651 -12.864 -18.558 1.00 76.94 197 ARG A CA 1
ATOM 1532 C C . ARG A 1 197 ? 20.424 -11.944 -19.505 1.00 76.94 197 ARG A C 1
ATOM 1534 O O . ARG A 1 197 ? 21.582 -12.226 -19.794 1.00 76.94 197 ARG A O 1
ATOM 1541 N N . LEU A 1 198 ? 19.794 -10.881 -20.002 1.00 67.50 198 LEU A N 1
ATOM 1542 C CA . LEU A 1 198 ? 20.399 -9.931 -20.944 1.00 67.50 198 LEU A CA 1
ATOM 1543 C C . LEU A 1 198 ? 21.032 -8.714 -20.253 1.00 67.50 198 LEU A C 1
ATOM 1545 O O . LEU A 1 198 ? 21.861 -8.034 -20.855 1.00 67.50 198 LEU A O 1
ATOM 1549 N N . LEU A 1 199 ? 20.660 -8.436 -19.003 1.00 60.19 199 LEU A N 1
ATOM 1550 C CA . LEU A 1 199 ? 21.198 -7.344 -18.204 1.00 60.19 199 LEU A CA 1
ATOM 1551 C C . LEU A 1 199 ? 22.627 -7.690 -17.760 1.00 60.19 199 LEU A C 1
ATOM 1553 O O . LEU A 1 199 ? 22.835 -8.672 -17.044 1.00 60.19 199 LEU A O 1
ATOM 1557 N N . PRO A 1 200 ? 23.630 -6.893 -18.161 1.00 65.19 200 PRO A N 1
ATOM 1558 C CA . PRO A 1 200 ? 25.004 -7.157 -17.783 1.00 65.19 200 PRO A CA 1
ATOM 1559 C C . PRO A 1 200 ? 25.180 -7.048 -16.263 1.00 65.19 200 PRO A C 1
ATOM 1561 O O . PRO A 1 200 ? 24.937 -6.001 -15.667 1.00 65.19 200 PRO A O 1
ATOM 1564 N N . SER A 1 201 ? 25.652 -8.119 -15.628 1.00 68.06 201 SER A N 1
ATOM 1565 C CA . SER A 1 201 ? 25.835 -8.192 -14.171 1.00 68.06 201 SER A CA 1
ATOM 1566 C C . SER A 1 201 ? 27.106 -7.500 -13.664 1.00 68.06 201 SER A C 1
ATOM 1568 O O . SER A 1 201 ? 27.307 -7.395 -12.456 1.00 68.06 201 SER A O 1
ATOM 1570 N N . SER A 1 202 ? 27.974 -7.010 -14.560 1.00 79.56 202 SER A N 1
ATOM 1571 C CA . SER A 1 202 ? 29.228 -6.349 -14.185 1.00 79.56 202 SER A CA 1
ATOM 1572 C C . SER A 1 202 ? 29.197 -4.838 -14.462 1.00 79.56 202 SER A C 1
ATOM 1574 O O . SER A 1 202 ? 28.767 -4.418 -15.542 1.00 79.56 202 SER A O 1
ATOM 1576 N N . PRO A 1 203 ? 29.728 -3.994 -13.555 1.00 70.56 203 PRO A N 1
ATOM 1577 C CA . PRO A 1 203 ? 29.818 -2.547 -13.775 1.00 70.56 203 PRO A CA 1
ATOM 1578 C C . PRO A 1 203 ? 30.688 -2.182 -14.992 1.00 70.56 203 PRO A C 1
ATOM 1580 O O . PRO A 1 203 ? 30.465 -1.157 -15.632 1.00 70.56 203 PRO A O 1
ATOM 1583 N N . LYS A 1 204 ? 31.635 -3.049 -15.383 1.00 69.44 204 LYS A N 1
ATOM 1584 C CA . LYS A 1 204 ? 32.442 -2.876 -16.604 1.00 69.44 204 LYS A CA 1
ATOM 1585 C C . LYS A 1 204 ? 31.610 -3.080 -17.875 1.00 69.44 204 LYS A C 1
ATOM 1587 O O . LYS A 1 204 ? 31.796 -2.367 -18.854 1.00 69.44 204 LYS A O 1
ATOM 1592 N N . SER A 1 205 ? 30.666 -4.015 -17.848 1.00 64.88 205 SER A N 1
ATOM 1593 C CA . SER A 1 205 ? 29.765 -4.300 -18.968 1.00 64.88 205 SER A CA 1
ATOM 1594 C C . SER A 1 205 ? 28.725 -3.187 -19.171 1.00 64.88 205 SER A C 1
ATOM 1596 O O . SER A 1 205 ? 28.375 -2.888 -20.310 1.00 64.88 205 SER A O 1
ATOM 1598 N N . TRP A 1 206 ? 28.310 -2.501 -18.098 1.00 72.81 206 TRP A N 1
ATOM 1599 C CA . TRP A 1 206 ? 27.491 -1.286 -18.194 1.00 72.81 206 TRP A CA 1
ATOM 1600 C C . TRP A 1 206 ? 28.228 -0.113 -18.846 1.00 72.81 206 TRP A C 1
ATOM 1602 O O . TRP A 1 206 ? 27.628 0.609 -19.637 1.00 72.81 206 TRP A O 1
ATOM 1612 N N . ALA A 1 207 ? 29.529 0.050 -18.587 1.00 70.06 207 ALA A N 1
ATOM 1613 C CA . ALA A 1 207 ? 30.332 1.084 -19.244 1.00 70.06 207 ALA A CA 1
ATOM 1614 C C . ALA A 1 207 ? 30.443 0.854 -20.765 1.00 70.06 207 ALA A C 1
ATOM 1616 O O . ALA A 1 207 ? 30.361 1.802 -21.544 1.00 70.06 207 ALA A O 1
ATOM 1617 N N . VAL A 1 208 ? 30.562 -0.408 -21.195 1.00 67.31 208 VAL A N 1
ATOM 1618 C CA . VAL A 1 208 ? 30.584 -0.773 -22.621 1.00 67.31 208 VAL A CA 1
ATOM 1619 C C . VAL A 1 208 ? 29.211 -0.564 -23.267 1.00 67.31 208 VAL A C 1
ATOM 1621 O O . VAL A 1 208 ? 29.128 0.079 -24.311 1.00 67.31 208 VAL A O 1
ATOM 1624 N N . ALA A 1 209 ? 28.129 -1.028 -22.632 1.00 64.50 209 ALA A N 1
ATOM 1625 C CA . ALA A 1 209 ? 26.768 -0.833 -23.138 1.00 64.50 209 ALA A CA 1
ATOM 1626 C C . ALA A 1 209 ? 26.403 0.660 -23.237 1.00 64.50 209 ALA A C 1
ATOM 1628 O O . ALA A 1 209 ? 25.897 1.111 -24.263 1.00 64.50 209 ALA A O 1
ATOM 1629 N N . GLY A 1 210 ? 26.740 1.448 -22.212 1.00 62.94 210 GLY A N 1
ATOM 1630 C CA . GLY A 1 210 ? 26.554 2.899 -22.217 1.00 62.94 210 GLY A CA 1
ATOM 1631 C C . GLY A 1 210 ? 27.345 3.595 -23.328 1.00 62.94 210 GLY A C 1
ATOM 1632 O O . GLY A 1 210 ? 26.812 4.484 -23.991 1.00 62.94 210 GLY A O 1
ATOM 1633 N N . GLY A 1 211 ? 28.580 3.155 -23.593 1.00 63.72 211 GLY A N 1
ATOM 1634 C CA . GLY A 1 211 ? 29.395 3.665 -24.698 1.00 63.72 211 GLY A CA 1
ATOM 1635 C C . GLY A 1 211 ? 28.779 3.400 -26.076 1.00 63.72 211 GLY A C 1
ATOM 1636 O O . GLY A 1 211 ? 28.737 4.303 -26.911 1.00 63.72 211 GLY A O 1
ATOM 1637 N N . VAL A 1 212 ? 28.233 2.199 -26.294 1.00 66.06 212 VAL A N 1
ATOM 1638 C CA . VAL A 1 212 ? 27.558 1.827 -27.552 1.00 66.06 212 VAL A CA 1
ATOM 1639 C C . VAL A 1 212 ? 26.288 2.654 -27.778 1.00 66.06 212 VAL A C 1
ATOM 1641 O O . VAL A 1 212 ? 26.045 3.093 -28.900 1.00 66.06 212 VAL A O 1
ATOM 1644 N N . PHE A 1 213 ? 25.511 2.933 -26.728 1.00 62.06 213 PHE A N 1
ATOM 1645 C CA . PHE A 1 213 ? 24.299 3.756 -26.837 1.00 62.06 213 PHE A CA 1
ATOM 1646 C C . PHE A 1 213 ? 24.577 5.260 -26.991 1.00 62.06 213 PHE A C 1
ATOM 1648 O O . PHE A 1 213 ? 23.787 5.962 -27.620 1.00 62.06 213 PHE A O 1
ATOM 1655 N N . MET A 1 214 ? 25.685 5.772 -26.447 1.00 57.44 214 MET A N 1
ATOM 1656 C CA . MET A 1 214 ? 26.044 7.197 -26.534 1.00 57.44 214 MET A CA 1
ATOM 1657 C C . MET A 1 214 ? 26.759 7.572 -27.840 1.00 57.44 214 MET A C 1
ATOM 1659 O O . MET A 1 214 ? 26.660 8.719 -28.281 1.00 57.44 214 MET A O 1
ATOM 1663 N N . ALA A 1 215 ? 27.464 6.632 -28.478 1.00 62.03 215 ALA A N 1
ATOM 1664 C CA . ALA A 1 215 ? 28.239 6.896 -29.693 1.00 62.03 215 ALA A CA 1
ATOM 1665 C C . ALA A 1 215 ? 27.425 7.512 -30.860 1.00 62.03 215 ALA A C 1
ATOM 1667 O O . ALA A 1 215 ? 27.923 8.464 -31.469 1.00 62.03 215 ALA A O 1
ATOM 1668 N N . PRO A 1 216 ? 26.180 7.076 -31.161 1.00 59.38 216 PRO A N 1
ATOM 1669 C CA . PRO A 1 216 ? 25.368 7.685 -32.218 1.00 59.38 216 PRO A CA 1
ATOM 1670 C C . PRO A 1 216 ? 25.000 9.139 -31.904 1.00 59.38 216 PRO A C 1
ATOM 1672 O O . PRO A 1 216 ? 25.069 10.000 -32.778 1.00 59.38 216 PRO A O 1
ATOM 1675 N N . SER A 1 217 ? 24.660 9.426 -30.645 1.00 64.12 217 SER A N 1
ATOM 1676 C CA . SER A 1 217 ? 24.257 10.759 -30.187 1.00 64.12 217 SER A CA 1
ATOM 1677 C C . SER A 1 217 ? 25.415 11.753 -30.261 1.00 64.12 217 SER A C 1
ATOM 1679 O O . SER A 1 217 ? 25.253 12.856 -30.779 1.00 64.12 217 SER A O 1
ATOM 1681 N N . VAL A 1 218 ? 26.607 11.347 -29.811 1.00 66.69 218 VAL A N 1
ATOM 1682 C CA . VAL A 1 218 ? 27.821 12.176 -29.905 1.00 66.69 218 VAL A CA 1
ATOM 1683 C C . VAL A 1 218 ? 28.212 12.403 -31.367 1.00 66.69 218 VAL A C 1
ATOM 1685 O O . VAL A 1 218 ? 28.540 13.529 -31.738 1.00 66.69 218 VAL A O 1
ATOM 1688 N N . GLY A 1 219 ? 28.112 11.373 -32.216 1.00 66.12 219 GLY A N 1
ATOM 1689 C CA . GLY A 1 219 ? 28.349 11.499 -33.656 1.00 66.12 219 GLY A CA 1
ATOM 1690 C C . GLY A 1 219 ? 27.383 12.472 -34.338 1.00 66.12 219 GLY A C 1
ATOM 1691 O O . GLY A 1 219 ? 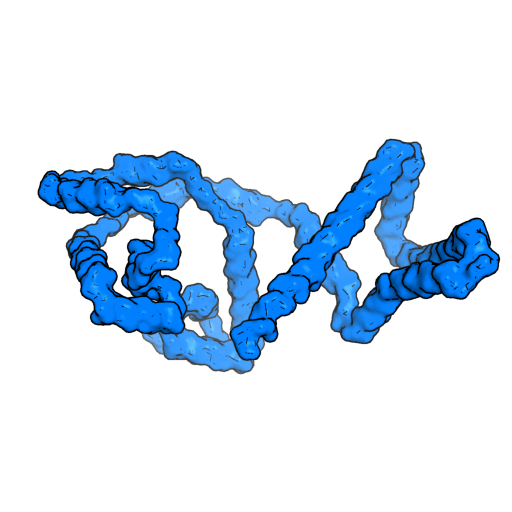27.806 13.283 -35.160 1.00 66.12 219 GLY A O 1
ATOM 1692 N N . LEU A 1 220 ? 26.104 12.450 -33.956 1.00 66.12 220 LEU A N 1
ATOM 1693 C CA . LEU A 1 220 ? 25.085 13.349 -34.496 1.00 66.12 220 LEU A CA 1
ATOM 1694 C C . LEU A 1 220 ? 25.308 14.800 -34.047 1.00 66.12 220 LEU A C 1
ATOM 1696 O O . LEU A 1 220 ? 25.250 15.705 -34.876 1.00 66.12 220 LEU A O 1
ATOM 1700 N N . ILE A 1 221 ? 25.643 15.025 -32.772 1.00 67.12 221 ILE A N 1
ATOM 1701 C CA . ILE A 1 221 ? 25.980 16.360 -32.247 1.00 67.12 221 ILE A CA 1
ATOM 1702 C C . ILE A 1 221 ? 27.234 16.914 -32.936 1.00 67.12 221 ILE A C 1
ATOM 1704 O O . ILE A 1 221 ? 27.230 18.065 -33.370 1.00 67.12 221 ILE A O 1
ATOM 1708 N N . ALA A 1 222 ? 28.284 16.101 -33.092 1.00 69.81 222 ALA A N 1
ATOM 1709 C CA . ALA A 1 222 ? 29.498 16.501 -33.801 1.00 69.81 222 ALA A CA 1
ATOM 1710 C C . ALA A 1 222 ? 29.222 16.811 -35.283 1.00 69.81 222 ALA A C 1
ATOM 1712 O O . ALA A 1 222 ? 29.745 17.790 -35.813 1.00 69.81 222 ALA A O 1
ATOM 1713 N N . GLY A 1 223 ? 28.356 16.027 -35.935 1.00 64.25 223 GLY A N 1
ATOM 1714 C CA . GLY A 1 223 ? 27.915 16.273 -37.307 1.00 64.25 223 GLY A CA 1
ATOM 1715 C C . GLY A 1 223 ? 27.159 17.594 -37.454 1.00 64.25 223 GLY A C 1
ATOM 1716 O O . GLY A 1 223 ? 27.475 18.385 -38.339 1.00 64.25 223 GLY A O 1
ATOM 1717 N N . VAL A 1 224 ? 26.217 17.882 -36.551 1.00 66.50 224 VAL A N 1
ATOM 1718 C CA . VAL A 1 224 ? 25.488 19.162 -36.529 1.00 66.50 224 VAL A CA 1
ATOM 1719 C C . VAL A 1 224 ? 26.439 20.331 -36.253 1.00 66.50 224 VAL A C 1
ATOM 1721 O O . VAL A 1 224 ? 26.373 21.348 -36.943 1.00 66.50 224 VAL A O 1
ATOM 1724 N N . ALA A 1 225 ? 27.367 20.186 -35.305 1.00 68.06 225 ALA A N 1
ATOM 1725 C CA . ALA A 1 225 ? 28.360 21.215 -35.000 1.00 68.06 225 ALA A CA 1
ATOM 1726 C C . ALA A 1 225 ? 29.283 21.508 -36.198 1.00 68.06 225 ALA A C 1
ATOM 1728 O O . ALA A 1 225 ? 29.554 22.672 -36.490 1.00 68.06 225 ALA A O 1
ATOM 1729 N N . ALA A 1 226 ? 29.710 20.480 -36.939 1.00 62.78 226 ALA A N 1
ATOM 1730 C CA . ALA A 1 226 ? 30.539 20.643 -38.134 1.00 62.78 226 ALA A CA 1
ATOM 1731 C C . ALA A 1 226 ? 29.827 21.434 -39.250 1.00 62.78 226 ALA A C 1
ATOM 1733 O O . ALA A 1 226 ? 30.460 22.251 -39.916 1.00 62.78 226 ALA A O 1
ATOM 1734 N N . VAL A 1 227 ? 28.511 21.253 -39.413 1.00 60.25 227 VAL A N 1
ATOM 1735 C CA . VAL A 1 227 ? 27.687 22.005 -40.383 1.00 60.25 227 VAL A CA 1
ATOM 1736 C C . VAL A 1 227 ? 27.578 23.477 -40.010 1.00 60.25 227 VAL A C 1
ATOM 1738 O O . VAL A 1 227 ? 27.651 24.341 -40.877 1.00 60.25 227 VAL A O 1
ATOM 1741 N N . VAL A 1 228 ? 27.401 23.769 -38.721 1.00 68.75 228 VAL A N 1
ATOM 1742 C CA . VAL A 1 228 ? 27.222 25.145 -38.237 1.00 68.75 228 VAL A CA 1
ATOM 1743 C C . VAL A 1 228 ? 28.534 25.937 -38.296 1.00 68.75 228 VAL A C 1
ATOM 1745 O O . VAL A 1 228 ? 28.509 27.143 -38.526 1.00 68.75 228 VAL A O 1
ATOM 1748 N N . VAL A 1 229 ? 29.681 25.274 -38.118 1.00 74.38 229 VAL A N 1
ATOM 1749 C CA . VAL A 1 229 ? 30.994 25.937 -38.034 1.00 74.38 229 VAL A CA 1
ATOM 1750 C C . VAL A 1 229 ? 31.673 26.115 -39.401 1.00 74.38 229 VAL A C 1
ATOM 1752 O O . VAL A 1 229 ? 32.462 27.047 -39.553 1.00 74.38 229 VAL A O 1
ATOM 1755 N N . HIS A 1 230 ? 31.369 25.293 -40.415 1.00 58.88 230 HIS A N 1
ATOM 1756 C CA . HIS A 1 230 ? 32.025 25.382 -41.726 1.00 58.88 230 HIS A CA 1
ATOM 1757 C C . HIS A 1 230 ? 31.108 25.933 -42.841 1.00 58.88 230 HIS A C 1
ATOM 1759 O O . HIS A 1 230 ? 30.286 25.193 -43.382 1.00 58.88 230 HIS A O 1
ATOM 1765 N N . PRO A 1 231 ? 31.313 27.186 -43.305 1.00 63.94 231 PRO A N 1
ATOM 1766 C CA . PRO A 1 231 ? 30.470 27.839 -44.320 1.00 63.94 231 PRO A CA 1
ATOM 1767 C C . PRO A 1 231 ? 30.605 27.275 -45.750 1.00 63.94 231 PRO A C 1
ATOM 1769 O O . PRO A 1 231 ? 29.990 27.795 -46.675 1.00 63.94 231 PRO A O 1
ATOM 1772 N N . LEU A 1 232 ? 31.405 26.222 -45.950 1.00 64.81 232 LEU A N 1
ATOM 1773 C CA . LEU A 1 232 ? 31.621 25.563 -47.246 1.00 64.81 232 LEU A CA 1
ATOM 1774 C C . LEU A 1 232 ? 30.954 24.180 -47.344 1.00 64.81 232 LEU A C 1
ATOM 1776 O O . LEU A 1 232 ? 30.977 23.569 -48.411 1.00 64.81 232 LEU A O 1
ATOM 1780 N N . LEU A 1 233 ? 30.347 23.675 -46.264 1.00 57.78 233 LEU A N 1
ATOM 1781 C CA . LEU A 1 233 ? 29.648 22.391 -46.285 1.00 57.78 233 LEU A CA 1
ATOM 1782 C C . LEU A 1 233 ? 28.200 22.593 -46.735 1.00 57.78 233 LEU A C 1
ATOM 1784 O O . LEU A 1 233 ? 27.337 23.019 -45.971 1.00 57.78 233 LEU A O 1
ATOM 1788 N N . SER A 1 234 ? 27.919 22.270 -47.997 1.00 73.50 234 SER A N 1
ATOM 1789 C CA . SER A 1 234 ? 26.536 22.192 -48.468 1.00 73.50 234 SER A CA 1
ATOM 1790 C C . SER A 1 234 ? 25.808 21.026 -47.780 1.00 73.50 234 SER A C 1
ATOM 1792 O O . SER A 1 234 ? 26.387 19.961 -47.562 1.00 73.50 234 SER A O 1
ATOM 1794 N N . LEU A 1 235 ? 24.512 21.187 -47.487 1.00 68.56 235 LEU A N 1
ATOM 1795 C CA . LEU A 1 235 ? 23.652 20.132 -46.914 1.00 68.56 235 LEU A CA 1
ATOM 1796 C C . LEU A 1 235 ? 23.734 18.796 -47.679 1.00 68.56 235 LEU A C 1
ATOM 1798 O O . LEU A 1 235 ? 23.541 17.728 -47.102 1.00 68.56 235 LEU A O 1
ATOM 1802 N N . ARG A 1 236 ? 24.051 18.853 -48.976 1.00 73.62 236 ARG A N 1
ATOM 1803 C CA . ARG A 1 236 ? 24.209 17.687 -49.846 1.00 73.62 236 ARG A CA 1
ATOM 1804 C C . ARG A 1 236 ? 25.468 16.874 -49.529 1.00 73.62 236 ARG A C 1
ATOM 1806 O O . ARG A 1 236 ? 25.388 15.651 -49.489 1.00 73.62 236 ARG A O 1
ATOM 1813 N N . GLU A 1 237 ? 26.597 17.535 -49.283 1.00 74.25 237 GLU A N 1
ATOM 1814 C CA . GLU A 1 237 ? 27.861 16.888 -48.884 1.00 74.25 237 GLU A CA 1
ATOM 1815 C C . GLU A 1 237 ? 27.696 16.190 -47.528 1.00 74.25 237 GLU A C 1
ATOM 1817 O O . GLU A 1 237 ? 28.109 15.045 -47.351 1.00 74.25 237 GLU A O 1
ATOM 1822 N N . LEU A 1 238 ? 26.986 16.840 -46.597 1.00 70.56 238 LEU A N 1
ATOM 1823 C CA . LEU A 1 238 ? 26.659 16.254 -45.301 1.00 70.56 238 LEU A CA 1
ATOM 1824 C C . LEU A 1 238 ? 25.769 15.014 -45.441 1.00 70.56 238 LEU A C 1
ATOM 1826 O O . LEU A 1 238 ? 26.033 13.998 -44.806 1.00 70.56 238 LEU A O 1
ATOM 1830 N N . ALA A 1 239 ? 24.729 15.073 -46.275 1.00 72.94 239 ALA A N 1
ATOM 1831 C CA . ALA A 1 239 ? 23.838 13.937 -46.495 1.00 72.94 239 ALA A CA 1
ATOM 1832 C C . ALA A 1 239 ? 24.576 12.738 -47.117 1.00 72.94 239 ALA A C 1
ATOM 1834 O O . ALA A 1 239 ? 24.346 11.601 -46.707 1.00 72.94 239 ALA A O 1
ATOM 1835 N N . LEU A 1 240 ? 25.498 12.985 -48.057 1.00 75.12 240 LEU A N 1
ATOM 1836 C CA . LEU A 1 240 ? 26.344 11.940 -48.643 1.00 75.12 240 LEU A CA 1
ATOM 1837 C C . LEU A 1 240 ? 27.306 11.342 -47.610 1.00 75.12 240 LEU A C 1
ATOM 1839 O O . LEU A 1 240 ? 27.435 10.121 -47.538 1.00 75.12 240 LEU A O 1
ATOM 1843 N N . PHE A 1 241 ? 27.921 12.175 -46.768 1.00 76.00 241 PHE A N 1
ATOM 1844 C CA . PHE A 1 241 ? 28.790 11.712 -45.687 1.00 76.00 241 PHE A CA 1
ATOM 1845 C C . PHE A 1 241 ? 28.026 10.902 -44.631 1.00 76.00 241 PHE A C 1
ATOM 1847 O O . PHE A 1 241 ? 28.478 9.827 -44.240 1.00 76.00 241 PHE A O 1
ATOM 1854 N N . ILE A 1 242 ? 26.847 11.369 -44.203 1.00 70.69 242 ILE A N 1
ATOM 1855 C CA . ILE A 1 242 ? 25.974 10.646 -43.267 1.00 70.69 242 ILE A CA 1
ATOM 1856 C C . ILE A 1 242 ? 25.530 9.316 -43.878 1.00 70.69 242 ILE A C 1
ATOM 1858 O O . ILE A 1 242 ? 25.592 8.296 -43.199 1.00 70.69 242 ILE A O 1
ATOM 1862 N N . GLY A 1 243 ? 25.132 9.302 -45.153 1.00 76.31 243 GLY A N 1
ATOM 1863 C CA . GLY A 1 243 ? 24.755 8.077 -45.859 1.00 76.31 243 GLY A CA 1
ATOM 1864 C C . GLY A 1 243 ? 25.899 7.065 -45.914 1.00 76.31 243 GLY A C 1
ATOM 1865 O O . GLY A 1 243 ? 25.711 5.900 -45.566 1.00 76.31 243 GLY A O 1
ATOM 1866 N N . TRP A 1 244 ? 27.105 7.521 -46.262 1.00 77.44 244 TRP A N 1
ATOM 1867 C CA . TRP A 1 244 ? 28.296 6.673 -46.294 1.00 77.44 244 TRP A CA 1
ATOM 1868 C C . TRP A 1 244 ? 28.663 6.146 -44.899 1.00 77.44 244 TRP A C 1
ATOM 1870 O O . TRP A 1 244 ? 28.907 4.951 -44.714 1.00 77.44 244 TRP A O 1
ATOM 1880 N N . ARG A 1 245 ? 28.610 6.998 -43.870 1.00 75.69 245 ARG A N 1
ATOM 1881 C CA . ARG A 1 245 ? 28.951 6.580 -42.507 1.00 75.69 245 ARG A CA 1
ATOM 1882 C C . ARG A 1 245 ? 27.899 5.675 -41.873 1.00 75.69 245 ARG A C 1
ATOM 1884 O O . ARG A 1 245 ? 28.253 4.775 -41.112 1.00 75.69 245 ARG A O 1
ATOM 1891 N N . ALA A 1 246 ? 26.631 5.858 -42.233 1.00 70.38 246 ALA A N 1
ATOM 1892 C CA . ALA A 1 246 ? 25.555 4.942 -41.881 1.00 70.38 246 ALA A CA 1
ATOM 1893 C C . ALA A 1 246 ? 25.748 3.569 -42.542 1.00 70.38 246 ALA A C 1
ATOM 1895 O O . ALA A 1 246 ? 25.516 2.560 -41.880 1.00 70.38 246 ALA A O 1
ATOM 1896 N N . SER A 1 247 ? 26.232 3.504 -43.792 1.00 74.00 247 SER A N 1
ATOM 1897 C CA . SER A 1 247 ? 26.553 2.218 -44.429 1.00 74.00 247 SER A CA 1
ATOM 1898 C C . SER A 1 247 ? 27.740 1.499 -43.777 1.00 74.00 247 SER A C 1
ATOM 1900 O O . SER A 1 247 ? 27.668 0.288 -43.574 1.00 74.00 247 SER A O 1
ATOM 1902 N N . ASP A 1 248 ? 28.775 2.228 -43.350 1.00 74.31 248 ASP A N 1
ATOM 1903 C CA . ASP A 1 248 ? 29.925 1.648 -42.642 1.00 74.31 248 ASP A CA 1
ATOM 1904 C C . ASP A 1 248 ? 29.535 1.088 -41.269 1.00 74.31 248 ASP A C 1
ATOM 1906 O O . ASP A 1 248 ? 29.846 -0.061 -40.948 1.00 74.31 248 ASP A O 1
ATOM 1910 N N . LEU A 1 249 ? 28.818 1.873 -40.457 1.00 70.69 249 LEU A N 1
ATOM 1911 C CA . LEU A 1 249 ? 28.321 1.411 -39.157 1.00 70.69 249 LEU A CA 1
ATOM 1912 C C . LEU A 1 249 ? 27.317 0.271 -39.323 1.00 70.69 249 LEU A C 1
ATOM 1914 O O . LEU A 1 249 ? 27.375 -0.706 -38.577 1.00 70.69 249 LEU A O 1
ATOM 1918 N N . GLY A 1 250 ? 26.454 0.361 -40.336 1.00 74.06 250 GLY A N 1
ATOM 1919 C CA . GLY A 1 250 ? 25.550 -0.711 -40.726 1.00 74.06 250 GLY A CA 1
ATOM 1920 C C . GLY A 1 250 ? 26.306 -2.000 -41.029 1.00 74.06 250 GLY A C 1
ATOM 1921 O O . GLY A 1 250 ? 25.918 -3.045 -40.526 1.00 74.06 250 GLY A O 1
ATOM 1922 N N . SER A 1 251 ? 27.424 -1.934 -41.758 1.00 73.31 251 SER A N 1
ATOM 1923 C CA . SER A 1 251 ? 28.225 -3.115 -42.100 1.00 73.31 251 SER A CA 1
ATOM 1924 C C . SER A 1 251 ? 28.903 -3.770 -40.888 1.00 73.31 251 SER A C 1
ATOM 1926 O O . SER A 1 251 ? 28.925 -4.996 -40.795 1.00 73.31 251 SER A O 1
ATOM 1928 N N . LEU A 1 252 ? 29.385 -2.979 -39.921 1.00 72.62 252 LEU A N 1
ATOM 1929 C CA . LEU A 1 252 ? 30.003 -3.488 -38.690 1.00 72.62 252 LEU A CA 1
ATOM 1930 C C . LEU A 1 252 ? 28.972 -4.099 -37.740 1.00 72.62 252 LEU A C 1
ATOM 1932 O O . LEU A 1 252 ? 29.188 -5.187 -37.208 1.00 72.62 252 LEU A O 1
ATOM 1936 N N . VAL A 1 253 ? 27.831 -3.426 -37.565 1.00 66.94 253 VAL A N 1
ATOM 1937 C CA . VAL A 1 253 ? 26.704 -3.960 -36.793 1.00 66.94 253 VAL A CA 1
ATOM 1938 C C . VAL A 1 253 ? 26.173 -5.221 -37.462 1.00 66.94 253 VAL A C 1
ATOM 1940 O O . VAL A 1 253 ? 25.910 -6.197 -36.771 1.00 66.94 253 VAL A O 1
ATOM 1943 N N . TRP A 1 254 ? 26.074 -5.244 -38.790 1.00 71.69 254 TRP A N 1
ATOM 1944 C CA . TRP A 1 254 ? 25.631 -6.408 -39.552 1.00 71.69 254 TRP A CA 1
ATOM 1945 C C . TRP A 1 254 ? 26.595 -7.589 -39.423 1.00 71.69 254 TRP A C 1
ATOM 1947 O O . TRP A 1 254 ? 26.145 -8.699 -39.168 1.00 71.69 254 TRP A O 1
ATOM 1957 N N . ALA A 1 255 ? 27.907 -7.364 -39.510 1.00 73.56 255 ALA A N 1
ATOM 1958 C CA . ALA A 1 255 ? 28.913 -8.410 -39.330 1.00 73.56 255 ALA A CA 1
ATOM 1959 C C . ALA A 1 255 ? 28.896 -8.996 -37.908 1.00 73.56 255 ALA A C 1
ATOM 1961 O O . ALA A 1 255 ? 28.884 -10.214 -37.749 1.00 73.56 255 ALA A O 1
ATOM 1962 N N . TYR A 1 256 ? 28.822 -8.143 -36.880 1.00 69.31 256 TYR A N 1
ATOM 1963 C CA . TYR A 1 256 ? 28.734 -8.580 -35.482 1.00 69.31 256 TYR A CA 1
ATOM 1964 C C . TYR A 1 256 ? 27.403 -9.279 -35.179 1.00 69.31 256 TYR A C 1
ATOM 1966 O O . TYR A 1 256 ? 27.351 -10.260 -34.441 1.00 69.31 256 TYR A O 1
ATOM 1974 N N . SER A 1 257 ? 26.320 -8.797 -35.792 1.00 62.22 257 SER A N 1
ATOM 1975 C CA . SER A 1 257 ? 25.008 -9.424 -35.685 1.00 62.22 257 SER A CA 1
ATOM 1976 C C . SER A 1 257 ? 25.015 -10.785 -36.364 1.00 62.22 257 SER A C 1
ATOM 1978 O O . SER A 1 257 ? 24.551 -11.732 -35.757 1.00 62.22 257 SER A O 1
ATOM 1980 N N . LEU A 1 258 ? 25.575 -10.932 -37.568 1.00 68.88 258 LEU A N 1
ATOM 1981 C CA . LEU A 1 258 ? 25.688 -12.226 -38.252 1.00 68.88 258 LEU A CA 1
ATOM 1982 C C . LEU A 1 258 ? 26.514 -13.240 -37.445 1.00 68.88 258 LEU A C 1
ATOM 1984 O O . LEU A 1 258 ? 26.117 -14.400 -37.347 1.00 68.88 258 LEU A O 1
ATOM 1988 N N . ASP A 1 259 ? 27.606 -12.804 -36.818 1.00 70.31 259 ASP A N 1
ATOM 1989 C CA . ASP A 1 259 ? 28.425 -13.651 -35.942 1.00 70.31 259 ASP A CA 1
ATOM 1990 C C . ASP A 1 259 ? 27.633 -14.119 -34.706 1.00 70.31 259 ASP A C 1
ATOM 1992 O O . ASP A 1 259 ? 27.536 -15.314 -34.431 1.00 70.31 259 ASP A O 1
ATOM 1996 N N . ALA A 1 260 ? 26.925 -13.203 -34.038 1.00 60.62 260 ALA A N 1
ATOM 1997 C CA . ALA A 1 260 ? 26.034 -13.536 -32.923 1.00 60.62 260 ALA A CA 1
ATOM 1998 C C . ALA A 1 260 ? 24.817 -14.387 -33.347 1.00 60.62 260 ALA A C 1
ATOM 2000 O O . ALA A 1 260 ? 24.318 -15.208 -32.575 1.00 60.62 260 ALA A O 1
ATOM 2001 N N . LEU A 1 261 ? 24.330 -14.197 -34.575 1.00 55.03 261 LEU A N 1
ATOM 2002 C CA . LEU A 1 261 ? 23.132 -14.839 -35.102 1.00 55.03 261 LEU A CA 1
ATOM 2003 C C . LEU A 1 261 ? 23.407 -16.280 -35.578 1.00 55.03 261 LEU A C 1
ATOM 2005 O O . LEU A 1 261 ? 22.549 -17.150 -35.438 1.00 55.03 261 LEU A O 1
ATOM 2009 N N . THR A 1 262 ? 24.600 -16.583 -36.090 1.00 69.19 262 THR A N 1
ATOM 2010 C CA . THR A 1 262 ? 24.938 -17.952 -36.538 1.00 69.19 262 THR A CA 1
ATOM 2011 C C . THR A 1 262 ? 25.027 -18.971 -35.395 1.00 69.19 262 THR A C 1
ATOM 2013 O O . THR A 1 262 ? 24.880 -20.168 -35.640 1.00 69.19 262 THR A O 1
ATOM 2016 N N . GLY A 1 263 ? 25.182 -18.520 -34.144 1.00 65.88 263 GLY A N 1
ATOM 2017 C CA . GLY A 1 263 ? 25.239 -19.387 -32.963 1.00 65.88 263 GLY A CA 1
ATOM 2018 C C . GLY A 1 263 ? 23.896 -19.685 -32.279 1.00 65.88 263 GLY A C 1
ATOM 2019 O O . GLY A 1 263 ? 23.841 -20.571 -31.427 1.00 65.88 263 GLY A O 1
ATOM 2020 N N . ALA A 1 264 ? 22.810 -18.974 -32.610 1.00 67.81 264 ALA A N 1
ATOM 2021 C CA . ALA A 1 264 ? 21.558 -19.045 -31.851 1.00 67.81 264 ALA A CA 1
ATOM 2022 C C . ALA A 1 264 ? 20.422 -19.749 -32.635 1.00 67.81 264 ALA A C 1
ATOM 2024 O O . ALA A 1 264 ? 20.012 -19.274 -33.695 1.00 67.81 264 ALA A O 1
ATOM 2025 N N . PRO A 1 265 ? 19.812 -20.829 -32.101 1.00 69.69 265 PRO A N 1
ATOM 2026 C CA . PRO A 1 265 ? 18.717 -21.554 -32.763 1.00 69.69 265 PRO A CA 1
ATOM 2027 C C . PRO A 1 265 ? 17.488 -20.694 -33.116 1.00 69.69 265 PRO A C 1
ATOM 2029 O O . PRO A 1 265 ? 16.736 -21.030 -34.026 1.00 69.69 265 PRO A O 1
ATOM 2032 N N . GLY A 1 266 ? 17.279 -19.571 -32.419 1.00 68.12 266 GLY A N 1
ATOM 2033 C CA . GLY A 1 266 ? 16.142 -18.666 -32.636 1.00 68.12 266 GLY A CA 1
ATOM 2034 C C . GLY A 1 266 ? 16.236 -17.788 -33.889 1.00 68.12 266 GLY A C 1
ATOM 2035 O O . GLY A 1 266 ? 15.253 -17.159 -34.273 1.00 68.12 266 GLY A O 1
ATOM 2036 N N . VAL A 1 267 ? 17.393 -17.745 -34.549 1.00 61.72 267 VAL A N 1
ATOM 2037 C CA . VAL A 1 267 ? 17.641 -16.842 -35.682 1.00 61.72 267 VAL A CA 1
ATOM 2038 C C . VAL A 1 267 ? 16.904 -17.250 -36.935 1.00 61.72 267 VAL A C 1
ATOM 2040 O O . VAL A 1 267 ? 16.362 -16.392 -37.626 1.00 61.72 267 VAL A O 1
ATOM 2043 N N . TYR A 1 268 ? 16.836 -18.550 -37.208 1.00 70.44 268 TYR A N 1
ATOM 2044 C CA . TYR A 1 268 ? 16.084 -19.050 -38.352 1.00 70.44 268 TYR A CA 1
ATOM 2045 C C . TYR A 1 268 ? 14.596 -18.711 -38.227 1.00 70.44 268 TYR A C 1
ATOM 2047 O O . TYR A 1 268 ? 13.985 -18.292 -39.204 1.00 70.44 268 TYR A O 1
ATOM 2055 N N . TRP A 1 269 ? 14.042 -18.780 -37.013 1.00 77.12 269 TRP A N 1
ATOM 2056 C CA . TRP A 1 269 ? 12.661 -18.376 -36.748 1.00 77.12 269 TRP A CA 1
ATOM 2057 C C . TRP A 1 269 ? 12.453 -16.860 -36.897 1.00 77.12 269 TRP A C 1
ATOM 2059 O O . TRP A 1 269 ? 11.482 -16.424 -37.515 1.00 77.12 269 TRP A O 1
ATOM 2069 N N . LEU A 1 270 ? 13.382 -16.041 -36.393 1.00 74.62 270 LEU A N 1
ATOM 2070 C CA . LEU A 1 270 ? 13.300 -14.583 -36.519 1.00 74.62 270 LEU A CA 1
ATOM 2071 C C . LEU A 1 270 ? 13.426 -14.121 -37.979 1.00 74.62 270 LEU A C 1
ATOM 2073 O O . LEU A 1 270 ? 12.690 -13.234 -38.403 1.00 74.62 270 LEU A O 1
ATOM 2077 N N . MET A 1 271 ? 14.325 -14.734 -38.753 1.00 74.31 271 MET A N 1
ATOM 2078 C CA . MET A 1 271 ? 14.508 -14.445 -40.178 1.00 74.31 271 MET A CA 1
ATOM 2079 C C . MET A 1 271 ? 13.293 -14.850 -41.009 1.00 74.31 271 MET A C 1
ATOM 2081 O O . MET A 1 271 ? 12.903 -14.101 -41.899 1.00 74.31 271 MET A O 1
ATOM 2085 N N . ASP A 1 272 ? 12.665 -15.986 -40.702 1.00 78.38 272 ASP A N 1
ATOM 2086 C CA . ASP A 1 272 ? 11.427 -16.410 -41.363 1.00 78.38 272 ASP A CA 1
ATOM 2087 C C . ASP A 1 272 ? 10.266 -15.452 -41.038 1.00 78.38 272 ASP A C 1
ATOM 2089 O O . ASP A 1 272 ? 9.540 -14.987 -41.918 1.00 78.38 272 ASP A O 1
ATOM 2093 N N . THR A 1 273 ? 10.174 -15.018 -39.779 1.00 76.56 273 THR A N 1
ATOM 2094 C CA . THR A 1 273 ? 9.176 -14.027 -39.349 1.00 76.56 273 THR A CA 1
ATOM 2095 C C . THR A 1 273 ? 9.409 -12.660 -40.004 1.00 76.56 273 THR A C 1
ATOM 2097 O O . THR A 1 273 ? 8.473 -12.027 -40.479 1.00 76.56 273 THR A O 1
ATOM 2100 N N . LEU A 1 274 ? 10.660 -12.201 -40.099 1.00 71.25 274 LEU A N 1
ATOM 2101 C CA . LEU A 1 274 ? 10.997 -10.959 -40.802 1.00 71.25 274 LEU A CA 1
ATOM 2102 C C . LEU A 1 274 ? 10.717 -11.065 -42.300 1.00 71.25 274 LEU A C 1
ATOM 2104 O O . LEU A 1 274 ? 10.195 -10.126 -42.893 1.00 71.25 274 LEU A O 1
ATOM 2108 N N . ARG A 1 275 ? 11.018 -12.209 -42.914 1.00 80.44 275 ARG A N 1
ATOM 2109 C CA . ARG A 1 275 ? 10.760 -12.440 -44.334 1.00 80.44 275 ARG A CA 1
ATOM 2110 C C . ARG A 1 275 ? 9.267 -12.395 -44.647 1.00 80.44 275 ARG A C 1
ATOM 2112 O O . ARG A 1 275 ? 8.873 -11.667 -45.553 1.00 80.44 275 ARG A O 1
ATOM 2119 N N . THR A 1 276 ? 8.440 -13.083 -43.861 1.00 77.31 276 THR A N 1
ATOM 2120 C CA . THR A 1 276 ? 6.973 -13.018 -44.006 1.00 77.31 276 THR A CA 1
ATOM 2121 C C . THR A 1 276 ? 6.436 -11.596 -43.804 1.00 77.31 276 THR A C 1
ATOM 2123 O O . THR A 1 276 ? 5.531 -11.172 -44.528 1.00 77.31 276 THR A O 1
ATOM 2126 N N . LEU A 1 277 ? 7.046 -10.820 -42.899 1.00 70.06 277 LEU A N 1
ATOM 2127 C CA . LEU A 1 277 ? 6.718 -9.410 -42.677 1.00 70.06 277 LEU A CA 1
ATOM 2128 C C . LEU A 1 277 ? 7.068 -8.517 -43.882 1.00 70.06 277 LEU A C 1
ATOM 2130 O O . LEU A 1 277 ? 6.309 -7.606 -44.201 1.00 70.06 277 LEU A O 1
ATOM 2134 N N . PHE A 1 278 ? 8.190 -8.768 -44.565 1.00 73.81 278 PHE A N 1
ATOM 2135 C CA . PHE A 1 278 ? 8.612 -7.999 -45.745 1.00 73.81 278 PHE A CA 1
ATOM 2136 C C . PHE A 1 278 ? 7.886 -8.401 -47.034 1.00 73.81 278 PHE A C 1
ATOM 2138 O O . PHE A 1 278 ? 7.696 -7.559 -47.910 1.00 73.81 278 PHE A O 1
ATOM 2145 N N . GLU A 1 279 ? 7.439 -9.652 -47.149 1.00 85.88 279 GLU A N 1
ATOM 2146 C CA . GLU A 1 279 ? 6.639 -10.117 -48.291 1.00 85.88 279 GLU A CA 1
ATOM 2147 C C . GLU A 1 279 ? 5.203 -9.545 -48.267 1.00 85.88 279 GLU A C 1
ATOM 2149 O O . GLU A 1 279 ? 4.518 -9.530 -49.291 1.00 85.88 279 GLU A O 1
ATOM 2154 N N . THR A 1 280 ? 4.761 -8.987 -47.132 1.00 84.00 280 THR A N 1
ATOM 2155 C CA . THR A 1 280 ? 3.471 -8.298 -46.984 1.00 84.00 280 THR A CA 1
ATOM 2156 C C . THR A 1 280 ? 3.660 -6.801 -46.682 1.00 84.00 280 THR A C 1
ATOM 2158 O O . THR A 1 280 ? 3.785 -6.406 -45.521 1.00 84.00 280 THR A O 1
ATOM 2161 N N . PRO A 1 281 ? 3.611 -5.907 -47.693 1.00 75.62 281 PRO A N 1
ATOM 2162 C CA . PRO A 1 281 ? 3.966 -4.491 -47.525 1.00 75.62 281 PRO A CA 1
ATOM 2163 C C . 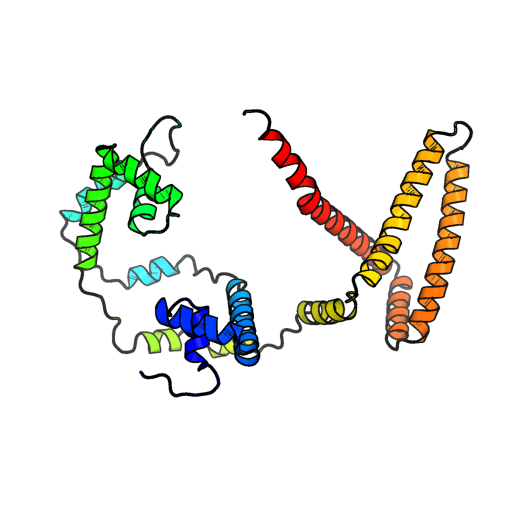PRO A 1 281 ? 3.133 -3.748 -46.463 1.00 75.62 281 PRO A C 1
ATOM 2165 O O . PRO A 1 281 ? 3.623 -2.809 -45.837 1.00 75.62 281 PRO A O 1
ATOM 2168 N N . GLY A 1 282 ? 1.895 -4.187 -46.205 1.00 81.81 282 GLY A N 1
ATOM 2169 C CA . GLY A 1 282 ? 1.050 -3.629 -45.144 1.00 81.81 282 GLY A CA 1
ATOM 2170 C C . GLY A 1 282 ? 1.529 -3.955 -43.723 1.00 81.81 282 GLY A C 1
ATOM 2171 O O . GLY A 1 282 ? 1.460 -3.095 -42.845 1.00 81.81 282 GLY A O 1
ATOM 2172 N N . LEU A 1 283 ? 2.057 -5.161 -43.487 1.00 71.81 283 LEU A N 1
ATOM 2173 C CA . LEU A 1 283 ? 2.557 -5.563 -42.168 1.00 71.81 283 LEU A CA 1
ATOM 2174 C C . LEU A 1 283 ? 3.916 -4.931 -41.862 1.00 71.81 283 LEU A C 1
ATOM 2176 O O . LEU A 1 283 ? 4.139 -4.502 -40.730 1.00 71.81 283 LEU A O 1
ATOM 2180 N N . ALA A 1 284 ? 4.781 -4.776 -42.868 1.00 70.56 284 ALA A N 1
ATOM 2181 C CA . ALA A 1 284 ? 6.026 -4.025 -42.724 1.00 70.56 284 ALA A CA 1
ATOM 2182 C C . ALA A 1 284 ? 5.768 -2.565 -42.306 1.00 70.56 284 ALA A C 1
ATOM 2184 O O . ALA A 1 284 ? 6.375 -2.077 -41.352 1.00 70.56 284 ALA A O 1
ATOM 2185 N N . ALA A 1 285 ? 4.822 -1.880 -42.963 1.00 71.19 285 ALA A N 1
ATOM 2186 C CA . ALA A 1 285 ? 4.451 -0.510 -42.608 1.00 71.19 285 ALA A CA 1
ATOM 2187 C C . ALA A 1 285 ? 3.887 -0.413 -41.178 1.00 71.19 285 ALA A C 1
ATOM 2189 O O . ALA A 1 285 ? 4.283 0.472 -40.417 1.00 71.19 285 ALA A O 1
ATOM 2190 N N . ALA A 1 286 ? 3.018 -1.350 -40.782 1.00 73.50 286 ALA A N 1
ATOM 2191 C CA . ALA A 1 286 ? 2.481 -1.414 -39.423 1.00 73.50 286 ALA A CA 1
ATOM 2192 C C . ALA A 1 286 ? 3.577 -1.667 -38.370 1.00 73.50 286 ALA A C 1
ATOM 2194 O O . ALA A 1 286 ? 3.583 -1.021 -37.323 1.00 73.50 286 ALA A O 1
ATOM 2195 N N . GLY A 1 287 ? 4.534 -2.552 -38.662 1.00 74.88 287 GLY A N 1
ATOM 2196 C CA . GLY A 1 287 ? 5.669 -2.839 -37.783 1.00 74.88 287 GLY A CA 1
ATOM 2197 C C . GLY A 1 287 ? 6.587 -1.631 -37.589 1.00 74.88 287 GLY A C 1
ATOM 2198 O O . GLY A 1 287 ? 6.960 -1.316 -36.459 1.00 74.88 287 GLY A O 1
ATOM 2199 N N . ILE A 1 288 ? 6.890 -0.901 -38.668 1.00 76.75 288 ILE A N 1
ATOM 2200 C CA . ILE A 1 288 ? 7.679 0.339 -38.603 1.00 76.75 288 ILE A CA 1
ATOM 2201 C C . ILE A 1 288 ? 6.952 1.393 -37.760 1.00 76.75 288 ILE A C 1
ATOM 2203 O O . ILE A 1 288 ? 7.565 1.997 -36.882 1.00 76.75 288 ILE A O 1
ATOM 2207 N N . MET A 1 289 ? 5.646 1.578 -37.972 1.00 73.00 289 MET A N 1
ATOM 2208 C CA . MET A 1 289 ? 4.835 2.518 -37.189 1.00 73.00 289 MET A CA 1
ATOM 2209 C C . MET A 1 289 ? 4.783 2.144 -35.703 1.00 73.00 289 MET A C 1
ATOM 2211 O O . MET A 1 289 ? 4.907 3.020 -34.849 1.00 73.00 289 MET A O 1
ATOM 2215 N N . ALA A 1 290 ? 4.655 0.854 -35.381 1.00 72.81 290 ALA A N 1
ATOM 2216 C CA . ALA A 1 290 ? 4.669 0.371 -34.003 1.00 72.81 290 ALA A CA 1
ATOM 2217 C C . ALA A 1 290 ? 6.025 0.617 -33.324 1.00 72.81 290 ALA A C 1
ATOM 2219 O O . ALA A 1 290 ? 6.068 1.111 -32.196 1.00 72.81 290 ALA A O 1
ATOM 2220 N N . LEU A 1 291 ? 7.132 0.342 -34.023 1.00 76.31 291 LEU A N 1
ATOM 2221 C CA . LEU A 1 291 ? 8.480 0.618 -33.524 1.00 76.31 291 LEU A CA 1
ATOM 2222 C C . LEU A 1 291 ? 8.675 2.117 -33.256 1.00 76.31 291 LEU A C 1
ATOM 2224 O O . LEU A 1 291 ? 9.230 2.495 -32.227 1.00 76.31 291 LEU A O 1
ATOM 2228 N N . TRP A 1 292 ? 8.171 2.972 -34.147 1.00 78.19 292 TRP A N 1
ATOM 2229 C CA . TRP A 1 292 ? 8.242 4.427 -34.007 1.00 78.19 292 TRP A CA 1
ATOM 2230 C C . TRP A 1 292 ? 7.386 4.955 -32.845 1.00 78.19 292 TRP A C 1
ATOM 2232 O O . TRP A 1 292 ? 7.799 5.848 -32.106 1.00 78.19 292 TRP A O 1
ATOM 2242 N N . ALA A 1 293 ? 6.205 4.374 -32.628 1.00 77.81 293 ALA A N 1
ATOM 2243 C CA . ALA A 1 293 ? 5.363 4.698 -31.479 1.00 77.81 293 ALA A CA 1
ATOM 2244 C C . ALA A 1 293 ? 6.029 4.288 -30.154 1.00 77.81 293 ALA A C 1
ATOM 2246 O O . ALA A 1 293 ? 5.994 5.045 -29.180 1.00 77.81 293 ALA A O 1
ATOM 2247 N N . LEU A 1 294 ? 6.688 3.126 -30.123 1.00 77.62 294 LEU A N 1
ATOM 2248 C CA . LEU A 1 294 ? 7.445 2.646 -28.965 1.00 77.62 294 LEU A CA 1
ATOM 2249 C C . LEU A 1 294 ? 8.630 3.559 -28.632 1.00 77.62 294 LEU A C 1
ATOM 2251 O O . LEU A 1 294 ? 8.815 3.905 -27.465 1.00 77.62 294 LEU A O 1
ATOM 2255 N N . THR A 1 295 ? 9.397 4.006 -29.631 1.00 76.56 295 THR A N 1
ATOM 2256 C CA . THR A 1 295 ? 10.521 4.928 -29.400 1.00 76.56 295 THR A CA 1
ATOM 2257 C C . THR A 1 295 ? 10.046 6.292 -28.905 1.00 76.56 295 THR A C 1
ATOM 2259 O O . THR A 1 295 ? 10.627 6.823 -27.959 1.00 76.56 295 THR A O 1
ATOM 2262 N N . MET A 1 296 ? 8.953 6.828 -29.460 1.00 77.62 296 MET A N 1
ATOM 2263 C CA . MET A 1 296 ? 8.348 8.079 -28.983 1.00 77.62 296 MET A CA 1
ATOM 2264 C C . MET A 1 296 ? 7.818 7.959 -27.553 1.00 77.62 296 MET A C 1
ATOM 2266 O O . MET A 1 296 ? 8.056 8.843 -26.730 1.00 77.62 296 MET A O 1
ATOM 2270 N N . THR A 1 297 ? 7.161 6.846 -27.227 1.00 82.44 297 THR A N 1
ATOM 2271 C CA . THR A 1 297 ? 6.653 6.586 -25.872 1.00 82.44 297 THR A CA 1
ATOM 2272 C C . THR A 1 297 ? 7.807 6.469 -24.876 1.00 82.44 297 THR A C 1
ATOM 2274 O O . THR A 1 297 ? 7.779 7.098 -23.820 1.00 82.44 297 THR A O 1
ATOM 2277 N N . SER A 1 298 ? 8.868 5.741 -25.236 1.00 82.19 298 SER A N 1
ATOM 2278 C CA . SER A 1 298 ? 10.078 5.630 -24.417 1.00 82.19 298 SER A CA 1
ATOM 2279 C C . SER A 1 298 ? 10.748 6.987 -24.196 1.00 82.19 298 SER A C 1
ATOM 2281 O O . SER A 1 298 ? 11.148 7.292 -23.073 1.00 82.19 298 SER A O 1
ATOM 2283 N N . ALA A 1 299 ? 10.861 7.815 -25.239 1.00 76.62 299 ALA A N 1
ATOM 2284 C CA . ALA A 1 299 ? 11.430 9.157 -25.132 1.00 76.62 299 ALA A CA 1
ATOM 2285 C C . ALA A 1 299 ? 10.580 10.066 -24.228 1.00 76.62 299 ALA A C 1
ATOM 2287 O O . ALA A 1 299 ? 11.124 10.816 -23.416 1.00 76.62 299 ALA A O 1
ATOM 2288 N N . TRP A 1 300 ? 9.251 9.964 -24.318 1.00 86.81 300 TRP A N 1
ATOM 2289 C CA . TRP A 1 300 ? 8.324 10.719 -23.477 1.00 86.81 300 TRP A CA 1
ATOM 2290 C C . TRP A 1 300 ? 8.424 10.334 -21.996 1.00 86.81 300 TRP A C 1
ATOM 2292 O O . TRP A 1 300 ? 8.504 11.217 -21.140 1.00 86.81 300 TRP A O 1
ATOM 2302 N N . VAL A 1 301 ? 8.488 9.033 -21.688 1.00 83.94 301 VAL A N 1
ATOM 2303 C CA . VAL A 1 301 ? 8.705 8.541 -20.316 1.00 83.94 301 VAL A CA 1
ATOM 2304 C C . VAL A 1 301 ? 10.037 9.065 -19.776 1.00 83.94 301 VAL A C 1
ATOM 2306 O O . VAL A 1 301 ? 10.080 9.622 -18.679 1.00 83.94 301 VAL A O 1
ATOM 2309 N N . LEU A 1 302 ? 11.112 8.981 -20.565 1.00 76.44 302 LEU A N 1
ATOM 2310 C CA . LEU A 1 302 ? 12.426 9.486 -20.166 1.00 76.44 302 LEU A CA 1
ATOM 2311 C C . LEU A 1 302 ? 12.385 10.991 -19.842 1.00 76.44 302 LEU A C 1
ATOM 2313 O O . LEU A 1 302 ? 12.891 11.427 -18.809 1.00 76.44 302 LEU A O 1
ATOM 2317 N N . TYR A 1 303 ? 11.726 11.785 -20.690 1.00 81.88 303 TYR A N 1
ATOM 2318 C CA . TYR A 1 303 ? 11.545 13.220 -20.474 1.00 81.88 303 TYR A CA 1
ATOM 2319 C C . TYR A 1 303 ? 10.752 13.518 -19.191 1.00 81.88 303 TYR A C 1
ATOM 2321 O O . TYR A 1 303 ? 11.171 14.344 -18.375 1.00 81.88 303 TYR A O 1
ATOM 2329 N N . ARG A 1 304 ? 9.631 12.815 -18.983 1.00 83.62 304 ARG A N 1
ATOM 2330 C CA . ARG A 1 304 ? 8.738 13.002 -17.831 1.00 83.62 304 ARG A CA 1
ATOM 2331 C C . ARG A 1 304 ? 9.441 12.709 -16.507 1.00 83.62 304 ARG A C 1
ATOM 2333 O O . ARG A 1 304 ? 9.259 13.469 -15.562 1.00 83.62 304 ARG A O 1
ATOM 2340 N N . TYR A 1 305 ? 10.215 11.629 -16.436 1.00 76.38 305 TYR A N 1
ATOM 2341 C CA . TYR A 1 305 ? 10.774 11.156 -15.167 1.00 76.38 305 TYR A CA 1
ATOM 2342 C C . TYR A 1 305 ? 12.180 11.681 -14.872 1.00 76.38 305 TYR A C 1
ATOM 2344 O O . TYR A 1 305 ? 12.523 11.829 -13.705 1.00 76.38 305 TYR A O 1
ATOM 2352 N N . ILE A 1 306 ? 12.986 11.999 -15.890 1.00 77.50 306 ILE A N 1
ATOM 2353 C CA . ILE A 1 306 ? 14.372 12.453 -15.680 1.00 77.50 306 ILE A CA 1
ATOM 2354 C C . ILE A 1 306 ? 14.490 13.977 -15.802 1.00 77.50 306 ILE A C 1
ATOM 2356 O O . ILE A 1 306 ? 15.169 14.618 -15.000 1.00 77.50 306 ILE A O 1
ATOM 2360 N N . VAL A 1 307 ? 13.821 14.583 -16.786 1.00 74.50 307 VAL A N 1
ATOM 2361 C CA . VAL A 1 307 ? 14.033 16.001 -17.132 1.00 74.50 307 VAL A CA 1
ATOM 2362 C C . VAL A 1 307 ? 13.027 16.923 -16.440 1.00 74.50 307 VAL A C 1
ATOM 2364 O O . VAL A 1 307 ? 13.405 17.979 -15.943 1.00 74.50 307 VAL A O 1
ATOM 2367 N N . ALA A 1 308 ? 11.751 16.540 -16.353 1.00 77.00 308 ALA A N 1
ATOM 2368 C CA . ALA A 1 308 ? 10.730 17.402 -15.748 1.00 77.00 308 ALA A CA 1
ATOM 2369 C C . ALA A 1 308 ? 10.943 17.715 -14.244 1.00 77.00 308 ALA A C 1
ATOM 2371 O O . ALA A 1 308 ? 10.725 18.866 -13.857 1.00 77.00 308 ALA A O 1
ATOM 2372 N N . PRO A 1 309 ? 11.396 16.777 -13.382 1.00 71.56 309 PRO A N 1
ATOM 2373 C CA . PRO A 1 309 ? 11.550 17.060 -11.950 1.00 71.56 309 PRO A CA 1
ATOM 2374 C C . PRO A 1 309 ? 12.691 18.036 -11.647 1.00 71.56 309 PRO A C 1
ATOM 2376 O O . PRO A 1 309 ? 12.590 18.844 -10.726 1.00 71.56 309 PRO A O 1
ATOM 2379 N N . THR A 1 310 ? 13.765 18.006 -12.441 1.00 62.56 310 THR A N 1
ATOM 2380 C CA . THR A 1 310 ? 14.955 18.848 -12.223 1.00 62.56 310 THR A CA 1
ATOM 2381 C C . THR A 1 310 ? 14.704 20.325 -12.531 1.00 62.56 310 THR A C 1
ATOM 2383 O O . THR A 1 310 ? 15.371 21.194 -11.975 1.00 62.56 310 THR A O 1
ATOM 2386 N N . LEU A 1 311 ? 13.694 20.632 -13.350 1.00 60.22 311 LEU A N 1
ATOM 2387 C CA . LEU A 1 311 ? 13.265 22.004 -13.632 1.00 60.22 311 LEU A CA 1
ATOM 2388 C C . LEU A 1 311 ? 12.327 22.569 -12.551 1.00 60.22 311 LEU A C 1
ATOM 2390 O O . LEU A 1 311 ? 12.281 23.782 -12.351 1.00 60.22 311 LEU A O 1
ATOM 2394 N N . SER A 1 312 ? 11.606 21.706 -11.828 1.00 54.88 312 SER A N 1
ATOM 2395 C CA . SER A 1 312 ? 10.652 22.101 -10.781 1.00 54.88 312 SER A CA 1
ATOM 2396 C C . SER A 1 312 ? 11.329 22.496 -9.465 1.00 54.88 312 SER A C 1
ATOM 2398 O O . SER A 1 312 ? 10.803 23.340 -8.741 1.00 54.88 312 SER A O 1
ATOM 2400 N N . THR A 1 313 ? 12.497 21.938 -9.148 1.00 56.34 313 THR A N 1
ATOM 2401 C CA . THR A 1 313 ? 13.186 22.197 -7.872 1.00 56.34 313 THR A CA 1
ATOM 2402 C C . THR A 1 313 ? 13.995 23.499 -7.860 1.00 56.34 313 THR A C 1
ATOM 2404 O O . THR A 1 313 ? 14.317 24.012 -6.790 1.00 56.34 313 THR A O 1
ATOM 2407 N N . GLY A 1 314 ? 14.262 24.105 -9.022 1.00 52.16 314 GLY A N 1
ATOM 2408 C CA . GLY A 1 314 ? 15.048 25.341 -9.133 1.00 52.16 314 GLY A CA 1
ATOM 2409 C C . GLY A 1 314 ? 14.345 26.626 -8.666 1.00 52.16 314 GLY A C 1
ATOM 2410 O O . GLY A 1 314 ? 15.011 27.644 -8.487 1.00 52.16 314 GLY A O 1
ATOM 2411 N N . HIS A 1 315 ? 13.023 26.613 -8.455 1.00 53.75 315 HIS A N 1
ATOM 2412 C CA . HIS A 1 315 ? 12.270 27.821 -8.076 1.00 53.75 315 HIS A CA 1
ATOM 2413 C C . HIS A 1 315 ? 12.152 28.060 -6.561 1.00 53.75 315 HIS A C 1
ATOM 2415 O O . HIS A 1 315 ? 11.767 29.152 -6.153 1.00 53.75 315 HIS A O 1
ATOM 2421 N N . HIS A 1 316 ? 12.536 27.096 -5.717 1.00 54.28 316 HIS A N 1
ATOM 2422 C CA . HIS A 1 316 ? 12.397 27.218 -4.258 1.00 54.28 316 HIS A CA 1
ATOM 2423 C C . HIS A 1 316 ? 13.666 27.691 -3.524 1.00 54.28 316 HIS A C 1
ATOM 2425 O O . HIS A 1 316 ? 13.615 27.923 -2.323 1.00 54.28 316 HIS A O 1
ATOM 2431 N N . ALA A 1 317 ? 14.788 27.903 -4.222 1.00 55.00 317 ALA A N 1
ATOM 2432 C CA . ALA A 1 317 ? 16.074 28.252 -3.599 1.00 55.00 317 ALA A CA 1
ATOM 2433 C C . ALA A 1 317 ? 16.415 29.763 -3.574 1.00 55.00 317 ALA A C 1
ATOM 2435 O O . ALA A 1 317 ? 17.556 30.118 -3.300 1.00 55.00 317 ALA A O 1
ATOM 2436 N N . LYS A 1 318 ? 15.474 30.672 -3.880 1.00 52.53 318 LYS A N 1
ATOM 2437 C CA . LYS A 1 318 ? 15.734 32.134 -3.936 1.00 52.53 318 LYS A CA 1
ATOM 2438 C C . LYS A 1 318 ? 15.012 32.980 -2.874 1.00 52.53 318 LYS A C 1
ATOM 2440 O O . LYS A 1 318 ? 14.921 34.191 -3.043 1.00 52.53 318 LYS A O 1
ATOM 2445 N N . LEU A 1 319 ? 14.509 32.381 -1.794 1.00 55.03 319 LEU A N 1
ATOM 2446 C CA . LEU A 1 319 ? 13.798 33.114 -0.729 1.00 55.03 319 LEU A CA 1
ATOM 2447 C C . LEU A 1 319 ? 14.315 32.824 0.694 1.00 55.03 319 LEU A C 1
ATOM 2449 O O . LEU A 1 319 ? 13.542 32.874 1.647 1.00 55.03 319 LEU A O 1
ATOM 2453 N N . SER A 1 320 ? 15.614 32.563 0.848 1.00 48.38 320 SER A N 1
ATOM 2454 C CA . SER A 1 320 ? 16.300 32.559 2.151 1.00 48.38 320 SER A CA 1
ATOM 2455 C C . SER A 1 320 ? 17.470 33.526 2.146 1.00 48.38 320 SER A C 1
ATOM 2457 O O . SER A 1 320 ? 18.291 33.382 1.210 1.00 48.38 320 SER A O 1
#

Sequence (320 aa):
MTMDPSPHLESDVLQALAEGELSRERERLARAHLDECARCRSEMQGWALLFSELEELQDLRPSSDFSARVMSGVEVEASTPARSRWIDRLLERVPGVRPSPGDRHLSVQGIQDYLEGALDRGTRSRVESHLDDCLTCGTLRMEWEALFSELDELPQLAPATGFADQVMAKVPVAAIAKVANAPERSWVSRATELSRRLLPSSPKSWAVAGGVFMAPSVGLIAGVAAVVVHPLLSLRELALFIGWRASDLGSLVWAYSLDALTGAPGVYWLMDTLRTLFETPGLAAAGIMALWALTMTSAWVLYRYIVAPTLSTGHHAKLS

Secondary structure (DSSP, 8-state):
------SS--HHHHHHHHHT-S-HHHHHHHHHHHHH-HHHHHHHHHHHHHHHHHHTS---PPPTTHHHHHHHH-------TTSHHHHHHHHHT---S---TT--S--HHHHHHHHTT-S-HHHHHHHHHHHHH-HHHHHHHHHHHHHHHHHHTS---PPPTTHHHHHHHHS-HHHHHHHHTS----HHHHHHHHHHHHS--SHHHHHHHHHHHHHHHHHHHHHHHHHHH-TT--HHHHHHHHHHHHHHHHHHHHHHHHHHHHT-THHHHHHHHHHHHHHSHHHHHHHHHHHHHHHHHHHHHHIIIIIHHHHHGGGSSS--

Foldseek 3Di:
DPPDVDVEDDPVLLLCLLVVVDDPVSVVVNVVSCVVDVVNVVSSVVNNVVVVVVVVPPPPDPPPCPVVVVVVPPPPPDDDPVVVVVVVVVVVPDDDPDPPPPDPEDDPVLLVCLVVVVDDPVSNVVVVVCLVVPPVNVVVNVVVVVVVVVVVPPPPPDDPPCPVVVVVVPPPVVVVVCVVPVPPPVVVVVVVVVCVVVPDPDPVVVVVVVCVVCVVVVVVVVLVVVVVPDPPDDPVNSVVVCVVVCVVVVVVCVVVVVVVLVPDPCNVVVVVVVVVCVVDVVSVVVVVVVVVVVVVVVVVVCCVPPPVVVVVVVPPPPPD